Protein AF-A0A395D4W9-F1 (afdb_monomer_lite)

Sequence (239 aa):
MSGLALPPGGDPSNVSAEADSGIAFEFDYPLPHPDAANLIWYWPGVEMSAYRIRIDLARTRHVGDYYKLRLKFAGGPDDDLEALRTTFVIPKHFGRLENYPLQGSLGRVQTFDTISSVAVTGATHARLIVEIAKKYGFRPDGAVLDWGVGHGRVARFLREFGVTGRICGVDIDPTNIAWAREHLPKIDFVAGPLMPPLPYPDASFDLVFGISMMTHLARDVQDAWLGEIKRILTPGGIA

Secondary structure (DSSP, 8-state):
-EEE---GGG-GGGEEEEEPTT--EEEEEEE--TTHHHHSTTSTTGGG-EEEEEE-TTT----SSEEEEEEEETTS--SHHHHHHHEEEEES-GGGGSSS--HHHHTTTS--S-HHHHHHHHHHHHHHHHHHHHHTT--TTS-EEEET-TTTTTGGGGGGGT--S-EEEEES-HHHHHHHHHH-TTSEEEEPPSSSPPS--TT-EEEEE-SS-GGGS-HHHHHHHHHHHHHHEEEEEE-

Radius of gyration: 19.03 Å; chains: 1; bounding box: 50×35×46 Å

Structure (mmCIF, N/CA/C/O backbone):
data_AF-A0A395D4W9-F1
#
_entry.id   AF-A0A395D4W9-F1
#
loop_
_atom_site.group_PDB
_atom_site.id
_atom_site.type_symbol
_atom_site.label_atom_id
_atom_site.label_alt_id
_atom_site.label_comp_id
_atom_site.label_asym_id
_atom_site.label_entity_id
_atom_site.label_seq_id
_atom_site.pdbx_PDB_ins_code
_atom_site.Cartn_x
_atom_site.Cartn_y
_atom_site.Cartn_z
_atom_site.occupancy
_atom_site.B_iso_or_equiv
_atom_site.auth_seq_id
_atom_site.auth_comp_id
_atom_site.auth_asym_id
_atom_site.auth_atom_id
_atom_site.pdbx_PDB_model_num
ATOM 1 N N . MET A 1 1 ? 15.425 -3.203 -6.865 1.00 86.62 1 MET A N 1
ATOM 2 C CA . MET A 1 1 ? 14.092 -3.829 -7.022 1.00 86.62 1 MET A CA 1
ATOM 3 C C . MET A 1 1 ? 13.885 -4.216 -8.474 1.00 86.62 1 MET A C 1
ATOM 5 O O . MET A 1 1 ? 14.553 -3.654 -9.334 1.00 86.62 1 MET A O 1
ATOM 9 N N . SER A 1 2 ? 12.990 -5.154 -8.743 1.00 89.44 2 SER A N 1
ATOM 10 C CA . SER A 1 2 ? 12.629 -5.590 -10.094 1.00 89.44 2 SER A CA 1
ATOM 11 C C . SER A 1 2 ? 11.131 -5.858 -10.166 1.00 89.44 2 SER A C 1
ATOM 13 O O . SER A 1 2 ? 10.500 -6.053 -9.128 1.00 89.44 2 SER A O 1
ATOM 15 N N . GLY A 1 3 ? 10.580 -5.861 -11.372 1.00 90.25 3 GLY A N 1
ATOM 16 C CA . GLY A 1 3 ? 9.163 -6.104 -11.619 1.00 90.25 3 GLY A CA 1
ATOM 17 C C . GLY A 1 3 ? 8.847 -6.039 -13.107 1.00 90.25 3 GLY A C 1
ATOM 18 O O . GLY A 1 3 ? 9.763 -6.020 -13.931 1.00 90.25 3 GLY A O 1
ATOM 19 N N . LEU A 1 4 ? 7.557 -5.980 -13.429 1.00 92.56 4 LEU A N 1
ATOM 20 C CA . LEU A 1 4 ? 7.059 -5.738 -14.781 1.00 92.56 4 LEU A CA 1
ATOM 21 C C . LEU A 1 4 ? 6.546 -4.298 -14.893 1.00 92.56 4 LEU A C 1
ATOM 23 O O . LEU A 1 4 ? 5.846 -3.820 -14.000 1.00 92.56 4 LEU A O 1
ATOM 27 N N . ALA A 1 5 ? 6.880 -3.616 -15.984 1.00 93.81 5 ALA A N 1
ATOM 28 C CA . ALA A 1 5 ? 6.333 -2.318 -16.357 1.00 93.81 5 ALA A CA 1
ATOM 29 C C . ALA A 1 5 ? 5.603 -2.479 -17.693 1.00 93.81 5 ALA A C 1
ATOM 31 O O . ALA A 1 5 ? 6.211 -2.834 -18.695 1.00 93.81 5 ALA A O 1
ATOM 32 N N . LEU A 1 6 ? 4.291 -2.249 -17.688 1.00 92.06 6 LEU A N 1
ATOM 33 C CA . LEU A 1 6 ? 3.409 -2.501 -18.828 1.00 92.06 6 LEU A CA 1
ATOM 34 C C . LEU A 1 6 ? 2.979 -1.159 -19.444 1.00 92.06 6 LEU A C 1
ATOM 36 O O . LEU A 1 6 ? 1.991 -0.577 -18.991 1.00 92.06 6 LEU A O 1
ATOM 40 N N . PRO A 1 7 ? 3.728 -0.611 -20.420 1.00 89.31 7 PRO A N 1
ATOM 41 C CA . PRO A 1 7 ? 3.403 0.677 -21.023 1.00 89.31 7 PRO A CA 1
ATOM 42 C C . PRO A 1 7 ? 2.112 0.619 -21.842 1.00 89.31 7 PRO A C 1
ATOM 44 O O . PRO A 1 7 ? 1.850 -0.408 -22.476 1.00 89.31 7 PRO A O 1
ATOM 47 N N . PRO A 1 8 ? 1.328 1.715 -21.895 1.00 85.31 8 PRO A N 1
ATOM 48 C CA . PRO A 1 8 ? 0.179 1.826 -22.786 1.00 85.31 8 PRO A CA 1
ATOM 49 C C . PRO A 1 8 ? 0.542 1.419 -24.219 1.00 85.31 8 PRO A C 1
ATOM 51 O O . PRO A 1 8 ? 1.538 1.880 -24.774 1.00 85.31 8 PRO A O 1
ATOM 54 N N . GLY A 1 9 ? -0.248 0.516 -24.803 1.00 86.94 9 GLY A N 1
ATOM 55 C CA . GLY A 1 9 ? -0.008 -0.002 -26.154 1.00 86.94 9 GLY A CA 1
ATOM 56 C C . GLY A 1 9 ? 1.180 -0.964 -26.297 1.00 86.94 9 GLY A C 1
ATOM 57 O O . GLY A 1 9 ? 1.418 -1.441 -27.401 1.00 86.94 9 GLY A O 1
ATOM 58 N N . GLY A 1 10 ? 1.901 -1.277 -25.215 1.00 89.50 10 GLY A N 1
ATOM 59 C CA . GLY A 1 10 ? 3.005 -2.242 -25.219 1.00 89.50 10 GLY A CA 1
ATOM 60 C C . GLY A 1 10 ? 4.342 -1.710 -25.738 1.00 89.50 10 GLY A C 1
ATOM 61 O O . GLY A 1 10 ? 5.272 -2.491 -25.906 1.00 89.50 10 GLY A O 1
ATOM 62 N N . ASP A 1 11 ? 4.470 -0.403 -25.982 1.00 91.50 11 ASP A N 1
ATOM 63 C CA . ASP A 1 11 ? 5.719 0.193 -26.467 1.00 91.50 11 ASP A CA 1
ATOM 64 C C . ASP A 1 11 ? 6.698 0.472 -25.309 1.00 91.50 11 ASP A C 1
ATOM 66 O O . ASP A 1 11 ? 6.453 1.373 -24.497 1.00 91.50 11 ASP A O 1
ATOM 70 N N . PRO A 1 12 ? 7.827 -0.254 -25.210 1.00 89.50 12 PRO A N 1
ATOM 71 C CA . PRO A 1 12 ? 8.787 -0.059 -24.130 1.00 89.50 12 PRO A CA 1
ATOM 72 C C . PRO A 1 12 ? 9.469 1.317 -24.158 1.00 89.50 12 PRO A C 1
ATOM 74 O O . PRO A 1 12 ? 9.925 1.789 -23.121 1.00 89.50 12 PRO A O 1
ATOM 77 N N . SER A 1 13 ? 9.505 2.025 -25.286 1.00 90.56 13 SER A N 1
ATOM 78 C CA . SER A 1 13 ? 10.076 3.379 -25.307 1.00 90.56 13 SER A CA 1
ATOM 79 C C . SER A 1 13 ? 9.282 4.382 -24.455 1.00 90.56 13 SER A C 1
ATOM 81 O O . SER A 1 13 ? 9.810 5.424 -24.068 1.00 90.56 13 SER A O 1
ATOM 83 N N . ASN A 1 14 ? 8.046 4.032 -24.080 1.00 93.19 14 ASN A N 1
ATOM 84 C CA . ASN A 1 14 ? 7.173 4.860 -23.256 1.00 93.19 14 ASN A CA 1
ATOM 85 C C . ASN A 1 14 ? 7.410 4.718 -21.747 1.00 93.19 14 ASN A C 1
ATOM 87 O O . ASN A 1 14 ? 6.681 5.341 -20.977 1.00 93.19 14 ASN A O 1
ATOM 91 N N . VAL A 1 15 ? 8.388 3.929 -21.291 1.00 95.75 15 VAL A N 1
ATOM 92 C CA . VAL A 1 15 ? 8.690 3.794 -19.858 1.00 95.75 15 VAL A CA 1
ATOM 93 C C . VAL A 1 15 ? 9.952 4.563 -19.499 1.00 95.75 15 VAL A C 1
ATOM 95 O O . VAL A 1 15 ? 11.023 4.341 -20.058 1.00 95.75 15 VAL A O 1
ATOM 98 N N . SER A 1 16 ? 9.848 5.426 -18.496 1.00 95.69 16 SER A N 1
ATOM 99 C CA . SER A 1 16 ? 11.007 6.035 -17.840 1.00 95.69 16 SER A CA 1
ATOM 100 C C . SER A 1 16 ? 10.880 5.944 -16.322 1.00 95.69 16 SER A C 1
ATOM 102 O O . SER A 1 16 ? 9.836 5.555 -15.797 1.00 95.69 16 SER A O 1
ATOM 104 N N . ALA A 1 17 ? 11.957 6.263 -15.609 1.00 96.94 17 ALA A N 1
ATOM 105 C CA . ALA A 1 17 ? 11.989 6.253 -14.155 1.00 96.94 17 ALA A CA 1
ATOM 106 C C . ALA A 1 17 ? 12.579 7.562 -13.625 1.00 96.94 17 ALA A C 1
ATOM 108 O O . ALA A 1 17 ? 13.530 8.089 -14.202 1.00 96.94 17 ALA A O 1
ATOM 109 N N . GLU A 1 18 ? 12.050 8.057 -12.509 1.00 96.56 18 GLU A N 1
ATOM 110 C CA . GLU A 1 18 ? 12.557 9.250 -11.829 1.00 96.56 18 GLU A CA 1
ATOM 111 C C . GLU A 1 18 ? 12.758 9.040 -10.321 1.00 96.56 18 GLU A C 1
ATOM 113 O O . GLU A 1 18 ? 12.041 8.282 -9.664 1.00 96.56 18 GLU A O 1
ATOM 118 N N . ALA A 1 19 ? 13.822 9.688 -9.838 1.00 97.06 19 ALA A N 1
ATOM 119 C CA . ALA A 1 19 ? 14.321 9.829 -8.470 1.00 97.06 19 ALA A CA 1
ATOM 120 C C . ALA A 1 19 ? 13.705 10.974 -7.653 1.00 97.06 19 ALA A C 1
ATOM 122 O O . ALA A 1 19 ? 13.682 12.090 -8.169 1.00 97.06 19 ALA A O 1
ATOM 123 N N . ASP A 1 20 ? 13.426 10.802 -6.355 1.00 96.38 20 ASP A N 1
ATOM 124 C CA . ASP A 1 20 ? 13.547 11.947 -5.435 1.00 96.38 20 ASP A CA 1
ATOM 125 C C . ASP A 1 20 ? 14.979 12.529 -5.503 1.00 96.38 20 ASP A C 1
ATOM 127 O O . ASP A 1 20 ? 15.968 11.815 -5.714 1.00 96.38 20 ASP A O 1
ATOM 131 N N . SER A 1 21 ? 15.108 13.843 -5.287 1.00 96.50 21 SER A N 1
ATOM 132 C CA . SER A 1 21 ? 16.394 14.545 -5.392 1.00 96.50 21 SER A CA 1
ATOM 133 C C . SER A 1 21 ? 17.485 13.917 -4.513 1.00 96.50 21 SER A C 1
ATOM 135 O O . SER A 1 21 ? 17.263 13.546 -3.353 1.00 96.50 21 SER A O 1
ATOM 137 N N . GLY A 1 22 ? 18.687 13.806 -5.082 1.00 95.94 22 GLY A N 1
ATOM 138 C CA . GLY A 1 22 ? 19.862 13.237 -4.427 1.00 95.94 22 GLY A CA 1
ATOM 139 C C . GLY A 1 22 ? 19.922 11.707 -4.419 1.00 95.94 22 GLY A C 1
ATOM 140 O O . GLY A 1 22 ? 20.881 11.168 -3.867 1.00 95.94 22 GLY A O 1
ATOM 141 N N . ILE A 1 23 ? 18.952 10.996 -5.002 1.00 97.06 23 ILE A N 1
ATOM 142 C CA . ILE A 1 23 ? 19.020 9.539 -5.187 1.00 97.06 23 ILE A CA 1
ATOM 143 C C . ILE A 1 23 ? 19.807 9.232 -6.463 1.00 97.06 23 ILE A C 1
ATOM 145 O O . ILE A 1 23 ? 19.397 9.600 -7.561 1.00 97.06 23 ILE A O 1
ATOM 149 N N . ALA A 1 24 ? 20.935 8.538 -6.317 1.00 97.25 24 ALA A N 1
ATOM 150 C CA . ALA A 1 24 ? 21.689 8.013 -7.448 1.00 97.25 24 ALA A CA 1
ATOM 151 C C . ALA A 1 24 ? 21.173 6.606 -7.769 1.00 97.25 24 ALA A C 1
ATOM 153 O O . ALA A 1 24 ? 21.249 5.715 -6.920 1.00 97.25 24 ALA A O 1
ATOM 154 N N . PHE A 1 25 ? 20.640 6.400 -8.973 1.00 97.38 25 PHE A N 1
ATOM 155 C CA . PHE A 1 25 ? 20.085 5.112 -9.378 1.00 97.38 25 PHE A CA 1
ATOM 156 C C . PHE A 1 25 ? 20.359 4.788 -10.848 1.00 97.38 25 PHE A C 1
ATOM 158 O O . PHE A 1 25 ? 20.616 5.674 -11.660 1.00 97.38 25 PHE A O 1
ATOM 165 N N . GLU A 1 26 ? 20.283 3.500 -11.162 1.00 97.88 26 GLU A N 1
ATOM 166 C CA . GLU A 1 26 ? 20.285 2.945 -12.512 1.00 97.88 26 GLU A CA 1
ATOM 167 C C . GLU A 1 26 ? 18.924 2.296 -12.781 1.00 97.88 26 GLU A C 1
ATOM 169 O O . GLU A 1 26 ? 18.355 1.647 -11.892 1.00 97.88 26 GLU A O 1
ATOM 174 N N . PHE A 1 27 ? 18.418 2.466 -14.001 1.00 97.56 27 PHE A N 1
ATOM 175 C CA . PHE A 1 27 ? 17.174 1.873 -14.479 1.00 97.56 27 PHE A CA 1
ATOM 176 C C . PHE A 1 27 ? 17.453 1.066 -15.743 1.00 97.56 27 PHE A C 1
ATOM 178 O O . PHE A 1 27 ? 17.689 1.626 -16.810 1.00 97.56 27 PHE A O 1
ATOM 185 N N . ASP A 1 28 ? 17.437 -0.254 -15.595 1.00 97.62 28 ASP A N 1
ATOM 186 C CA . ASP A 1 28 ? 17.611 -1.199 -16.687 1.00 97.62 28 ASP A CA 1
ATOM 187 C C . ASP A 1 28 ? 16.214 -1.594 -17.205 1.00 97.62 28 ASP A C 1
ATOM 189 O O . ASP A 1 28 ? 15.482 -2.321 -16.522 1.00 97.62 28 ASP A O 1
ATOM 193 N N . TYR A 1 29 ? 15.832 -1.087 -18.380 1.00 96.88 29 TYR A N 1
ATOM 194 C CA . TYR A 1 29 ? 14.579 -1.397 -19.079 1.00 96.88 29 TYR A CA 1
ATOM 195 C C . TYR A 1 29 ? 14.715 -1.089 -20.587 1.00 96.88 29 TYR A C 1
ATOM 197 O O . TYR A 1 29 ? 15.344 -0.086 -20.930 1.00 96.88 29 TYR A O 1
ATOM 205 N N . PRO A 1 30 ? 14.117 -1.886 -21.491 1.00 96.44 30 PRO A N 1
ATOM 206 C CA . PRO A 1 30 ? 13.402 -3.131 -21.222 1.00 96.44 30 PRO A CA 1
ATOM 207 C C . PRO A 1 30 ? 14.344 -4.314 -20.970 1.00 96.44 30 PRO A C 1
ATOM 209 O O . PRO A 1 30 ? 15.405 -4.431 -21.582 1.00 96.44 30 PRO A O 1
ATOM 212 N N . LEU A 1 31 ? 13.934 -5.223 -20.088 1.00 96.75 31 LEU A N 1
ATOM 213 C CA . LEU A 1 31 ? 14.576 -6.517 -19.860 1.00 96.75 31 LEU A CA 1
ATOM 214 C C . LEU A 1 31 ? 13.614 -7.656 -20.227 1.00 96.75 31 LEU A C 1
ATOM 216 O O . LEU A 1 31 ? 12.396 -7.494 -20.100 1.00 96.75 31 LEU A O 1
ATOM 220 N N . PRO A 1 32 ? 14.140 -8.825 -20.633 1.00 95.38 32 PRO A N 1
ATOM 221 C CA . PRO A 1 32 ? 13.312 -9.995 -20.872 1.00 95.38 32 PRO A CA 1
ATOM 222 C C . PRO A 1 32 ? 12.743 -10.560 -19.563 1.00 95.38 32 PRO A C 1
ATOM 224 O O . PRO A 1 32 ? 13.436 -10.587 -18.541 1.00 95.38 32 PRO A O 1
ATOM 227 N N . HIS A 1 33 ? 11.514 -11.079 -19.603 1.00 92.44 33 HIS A N 1
ATOM 228 C CA . HIS A 1 33 ? 10.929 -11.862 -18.511 1.00 92.44 33 HIS A CA 1
ATOM 229 C C . HIS A 1 33 ? 10.440 -13.226 -19.024 1.00 92.44 33 HIS A C 1
ATOM 231 O O . HIS A 1 33 ? 9.521 -13.260 -19.844 1.00 92.44 33 HIS A O 1
ATOM 237 N N . PRO A 1 34 ? 10.994 -14.351 -18.531 1.00 86.38 34 PRO A N 1
ATOM 238 C CA . PRO A 1 34 ? 10.755 -15.674 -19.115 1.00 86.38 34 PRO A CA 1
ATOM 239 C C . PRO A 1 34 ? 9.278 -16.091 -19.085 1.00 86.38 34 PRO A C 1
ATOM 241 O O . PRO A 1 34 ? 8.802 -16.713 -20.028 1.00 86.38 34 PRO A O 1
ATOM 244 N N . ASP A 1 35 ? 8.541 -15.683 -18.048 1.00 88.75 35 ASP A N 1
ATOM 245 C CA . ASP A 1 35 ? 7.147 -16.099 -17.846 1.00 88.75 35 ASP A CA 1
ATOM 246 C C . ASP A 1 35 ? 6.109 -15.012 -18.147 1.00 88.75 35 ASP A C 1
ATOM 248 O O . ASP A 1 35 ? 4.912 -15.237 -17.968 1.00 88.75 35 ASP A O 1
ATOM 252 N N . ALA A 1 36 ? 6.518 -13.815 -18.586 1.00 88.69 36 ALA A N 1
ATOM 253 C CA . ALA A 1 36 ? 5.568 -12.704 -18.704 1.00 88.69 36 ALA A CA 1
ATOM 254 C C . ALA A 1 36 ? 4.496 -12.974 -19.769 1.00 88.69 36 ALA A C 1
ATOM 256 O O . ALA A 1 36 ? 3.319 -12.697 -19.540 1.00 88.69 36 ALA A O 1
ATOM 257 N N . ALA A 1 37 ? 4.883 -13.614 -20.875 1.00 89.50 37 ALA A N 1
ATOM 258 C CA . ALA A 1 37 ? 3.957 -14.042 -21.919 1.00 89.50 37 ALA A CA 1
ATOM 259 C C . ALA A 1 37 ? 2.972 -15.127 -21.449 1.00 89.50 37 ALA A C 1
ATOM 261 O O . ALA A 1 37 ? 1.886 -15.229 -22.005 1.00 89.50 37 ALA A O 1
ATOM 262 N N . ASN A 1 38 ? 3.299 -15.902 -20.409 1.00 91.12 38 ASN A N 1
ATOM 263 C CA . ASN A 1 38 ? 2.379 -16.890 -19.834 1.00 91.12 38 ASN A CA 1
ATOM 264 C C . ASN A 1 38 ? 1.372 -16.235 -18.877 1.00 91.12 38 ASN A C 1
ATOM 266 O O . ASN A 1 38 ? 0.215 -16.642 -18.810 1.00 91.12 38 ASN A O 1
ATOM 270 N N . LEU A 1 39 ? 1.813 -15.214 -18.137 1.00 87.12 39 LEU A N 1
ATOM 271 C CA . LEU A 1 39 ? 1.004 -14.527 -17.129 1.00 87.12 39 LEU A CA 1
ATOM 272 C C . LEU A 1 39 ? 0.061 -13.483 -17.741 1.00 87.12 39 LEU A C 1
ATOM 274 O O . LEU A 1 39 ? -1.069 -13.326 -17.284 1.00 87.12 39 LEU A O 1
ATOM 278 N N . ILE A 1 40 ? 0.525 -12.760 -18.763 1.00 90.44 40 ILE A N 1
ATOM 279 C CA . ILE A 1 40 ? -0.168 -11.604 -19.348 1.00 90.44 40 ILE A CA 1
ATOM 280 C C . ILE A 1 40 ? -0.121 -11.696 -20.881 1.00 90.44 40 ILE A C 1
ATOM 282 O O . ILE A 1 40 ? 0.248 -10.754 -21.577 1.00 90.44 40 ILE A O 1
ATOM 286 N N . TRP A 1 41 ? -0.505 -12.861 -21.409 1.00 91.56 41 TRP A N 1
ATOM 287 C CA . TRP A 1 41 ? -0.436 -13.226 -22.834 1.00 91.56 41 TRP A CA 1
ATOM 288 C C . TRP A 1 41 ? -1.126 -12.243 -23.793 1.00 91.56 41 TRP A C 1
ATOM 290 O O . TRP A 1 41 ? -0.817 -12.215 -24.980 1.00 91.56 41 TRP A O 1
ATOM 300 N N . TYR A 1 42 ? -2.079 -11.454 -23.297 1.00 92.31 42 TYR A N 1
ATOM 301 C CA . TYR A 1 42 ? -2.857 -10.501 -24.087 1.00 92.31 42 TYR A CA 1
ATOM 302 C C . TYR A 1 42 ? -2.196 -9.118 -24.212 1.00 92.31 42 TYR A C 1
ATOM 304 O O . TYR A 1 42 ? -2.717 -8.268 -24.935 1.00 92.31 42 TYR A O 1
ATOM 312 N N . TRP A 1 43 ? -1.091 -8.857 -23.504 1.00 93.44 43 TRP A N 1
ATOM 313 C CA . TRP A 1 43 ? -0.416 -7.559 -23.534 1.00 93.44 43 TRP A CA 1
ATOM 314 C C . TRP A 1 43 ? 0.696 -7.533 -24.598 1.00 93.44 43 TRP A C 1
ATOM 316 O O . TRP A 1 43 ? 1.595 -8.373 -24.548 1.00 93.44 43 TRP A O 1
ATOM 326 N N . PRO A 1 44 ? 0.690 -6.587 -25.557 1.00 93.06 44 PRO A N 1
ATOM 327 C CA . PRO A 1 44 ? 1.729 -6.517 -26.586 1.00 93.06 44 PRO A CA 1
ATOM 328 C C . PRO A 1 44 ? 3.126 -6.261 -25.998 1.00 93.06 44 PRO A C 1
ATOM 330 O O . PRO A 1 44 ? 3.277 -5.431 -25.103 1.00 93.06 44 PRO A O 1
ATOM 333 N N . GLY A 1 45 ? 4.147 -6.960 -26.507 1.00 90.44 45 GLY A N 1
ATOM 334 C CA . GLY A 1 45 ? 5.552 -6.765 -26.114 1.00 90.44 45 GLY A CA 1
ATOM 335 C C . GLY A 1 45 ? 5.887 -7.177 -24.675 1.00 90.44 45 GLY A C 1
ATOM 336 O O . GLY A 1 45 ? 6.936 -6.797 -24.149 1.00 90.44 45 GLY A O 1
ATOM 337 N N . VAL A 1 46 ? 5.003 -7.929 -24.010 1.00 93.44 46 VAL A N 1
ATOM 338 C CA . VAL A 1 46 ? 5.128 -8.291 -22.589 1.00 93.44 46 VAL A CA 1
ATOM 339 C C . VAL A 1 46 ? 6.403 -9.087 -22.281 1.00 93.44 46 VAL A C 1
ATOM 341 O O . VAL A 1 46 ? 6.939 -8.997 -21.178 1.00 93.44 46 VAL A O 1
ATOM 344 N N . GLU A 1 47 ? 6.949 -9.820 -23.247 1.00 93.12 47 GLU A N 1
ATOM 345 C CA . GLU A 1 47 ? 8.214 -10.541 -23.119 1.00 93.12 47 GLU A CA 1
ATOM 346 C C . GLU A 1 47 ? 9.400 -9.620 -22.795 1.00 93.12 47 GLU A C 1
ATOM 348 O O . GLU A 1 47 ? 10.333 -10.064 -22.130 1.00 93.12 47 GLU A O 1
ATOM 353 N N . MET A 1 48 ? 9.330 -8.339 -23.182 1.00 94.19 48 MET A N 1
ATOM 354 C CA . MET A 1 48 ? 10.332 -7.294 -22.938 1.00 94.19 48 MET A CA 1
ATOM 355 C C . MET A 1 48 ? 9.801 -6.211 -21.984 1.00 94.19 48 MET A C 1
ATOM 357 O O . MET A 1 48 ? 10.014 -5.019 -22.192 1.00 94.19 48 MET A O 1
ATOM 361 N N . SER A 1 49 ? 9.086 -6.616 -20.933 1.00 94.69 49 SER A N 1
ATOM 362 C CA . SER A 1 49 ? 8.476 -5.692 -19.963 1.00 94.69 49 SER A CA 1
ATOM 363 C C . SER A 1 49 ? 9.099 -5.739 -18.564 1.00 94.69 49 SER A C 1
ATOM 365 O O . SER A 1 49 ? 8.650 -5.023 -17.666 1.00 94.69 49 SER A O 1
ATOM 367 N N . ALA A 1 50 ? 10.138 -6.548 -18.334 1.00 95.31 50 ALA A N 1
ATOM 368 C CA . ALA A 1 50 ? 10.815 -6.537 -17.042 1.00 95.31 50 ALA A CA 1
ATOM 369 C C . ALA A 1 50 ? 11.696 -5.300 -16.881 1.00 95.31 50 ALA A C 1
ATOM 371 O O . ALA A 1 50 ? 12.315 -4.820 -17.828 1.00 95.31 50 ALA A O 1
ATOM 372 N N . TYR A 1 51 ? 11.808 -4.828 -15.643 1.00 95.81 51 TYR A N 1
ATOM 373 C CA . TYR A 1 51 ? 12.763 -3.797 -15.263 1.00 95.81 51 TYR A CA 1
ATOM 374 C C . TYR A 1 51 ? 13.604 -4.213 -14.062 1.00 95.81 51 TYR A C 1
ATOM 376 O O . TYR A 1 51 ? 13.204 -5.034 -13.226 1.00 95.81 51 TYR A O 1
ATOM 384 N N . ARG A 1 52 ? 14.758 -3.559 -13.923 1.00 95.25 52 ARG A N 1
ATOM 385 C CA . ARG A 1 52 ? 15.564 -3.574 -12.703 1.00 95.25 52 ARG A CA 1
ATOM 386 C C . ARG A 1 52 ? 15.981 -2.154 -12.340 1.00 95.25 52 ARG A C 1
ATOM 388 O O . ARG A 1 52 ? 16.537 -1.434 -13.155 1.00 95.25 52 ARG A O 1
ATOM 395 N N . ILE A 1 53 ? 15.739 -1.772 -11.089 1.00 94.88 53 ILE A N 1
ATOM 396 C CA . ILE A 1 53 ? 16.238 -0.524 -10.503 1.00 94.88 53 ILE A CA 1
ATOM 397 C C . ILE A 1 53 ? 17.277 -0.849 -9.435 1.00 94.88 53 ILE A C 1
ATOM 399 O O . ILE A 1 53 ? 17.010 -1.639 -8.516 1.00 94.88 53 ILE A O 1
ATOM 403 N N . ARG A 1 54 ? 18.441 -0.203 -9.527 1.00 94.69 54 ARG A N 1
ATOM 404 C CA . ARG A 1 54 ? 19.540 -0.296 -8.557 1.00 94.69 54 ARG A CA 1
ATOM 405 C C . ARG A 1 54 ? 19.826 1.090 -7.991 1.00 94.69 54 ARG A C 1
ATOM 407 O O . ARG A 1 54 ? 20.012 2.026 -8.753 1.00 94.69 54 ARG A O 1
ATOM 414 N N . ILE A 1 55 ? 19.844 1.222 -6.666 1.00 93.81 55 ILE A N 1
ATOM 415 C CA . ILE A 1 55 ? 20.220 2.470 -5.989 1.00 93.81 55 ILE A CA 1
ATOM 416 C C . ILE A 1 55 ? 21.677 2.348 -5.558 1.00 93.81 55 ILE A C 1
ATOM 418 O O . ILE A 1 55 ? 22.030 1.414 -4.836 1.00 93.81 55 ILE A O 1
ATOM 422 N N . ASP A 1 56 ? 22.505 3.305 -5.965 1.00 95.19 56 ASP A N 1
ATOM 423 C CA . ASP A 1 56 ? 23.877 3.424 -5.489 1.00 95.19 56 ASP A CA 1
ATOM 424 C C . ASP A 1 56 ? 23.875 4.169 -4.149 1.00 95.19 56 ASP A C 1
ATOM 426 O O . ASP A 1 56 ? 23.759 5.398 -4.082 1.00 95.19 56 ASP A O 1
ATOM 430 N N . LEU A 1 57 ? 23.983 3.408 -3.059 1.00 92.81 57 LEU A N 1
ATOM 431 C CA . LEU A 1 57 ? 23.971 3.954 -1.702 1.00 92.81 57 LEU A CA 1
ATOM 432 C C . LEU A 1 57 ? 25.188 4.847 -1.414 1.00 92.81 57 LEU A C 1
ATOM 434 O O . LEU A 1 57 ? 25.069 5.788 -0.634 1.00 92.81 57 LEU A O 1
ATOM 438 N N . ALA A 1 58 ? 26.336 4.599 -2.053 1.00 95.25 58 ALA A N 1
ATOM 439 C CA . ALA A 1 58 ? 27.559 5.370 -1.837 1.00 95.25 58 ALA A CA 1
ATOM 440 C C . ALA A 1 58 ? 27.504 6.742 -2.526 1.00 95.25 58 ALA A C 1
ATOM 442 O O . ALA A 1 58 ? 28.057 7.723 -2.017 1.00 95.25 58 ALA A O 1
ATOM 443 N N . ARG A 1 59 ? 26.817 6.839 -3.669 1.00 96.75 59 ARG A N 1
ATOM 444 C CA . ARG A 1 59 ? 26.612 8.097 -4.412 1.00 96.75 59 ARG A CA 1
ATOM 445 C C . ARG A 1 59 ? 25.357 8.855 -3.992 1.00 96.75 59 ARG A C 1
ATOM 447 O O . ARG A 1 59 ? 25.282 10.062 -4.208 1.00 96.75 59 ARG A O 1
ATOM 454 N N . THR A 1 60 ? 24.397 8.183 -3.368 1.00 96.19 60 THR A N 1
ATOM 455 C CA . THR A 1 60 ? 23.159 8.809 -2.902 1.00 96.19 60 THR A CA 1
ATOM 456 C C . THR A 1 60 ? 23.423 9.805 -1.763 1.00 96.19 60 THR A C 1
ATOM 458 O O . THR A 1 60 ? 24.199 9.551 -0.843 1.00 96.19 60 THR A O 1
ATOM 461 N N . ARG A 1 61 ? 22.786 10.978 -1.840 1.00 96.12 61 ARG A N 1
ATOM 462 C CA . ARG A 1 61 ? 22.836 12.081 -0.857 1.00 96.12 61 ARG A CA 1
ATOM 463 C C . ARG A 1 61 ? 21.448 12.494 -0.353 1.00 96.12 61 ARG A C 1
ATOM 465 O O . ARG A 1 61 ? 21.321 13.477 0.366 1.00 96.12 61 ARG A O 1
ATOM 472 N N . HIS A 1 62 ? 20.410 11.756 -0.740 1.00 94.88 62 HIS A N 1
ATOM 473 C CA . HIS A 1 62 ? 19.026 12.006 -0.345 1.00 94.88 62 HIS A CA 1
ATOM 47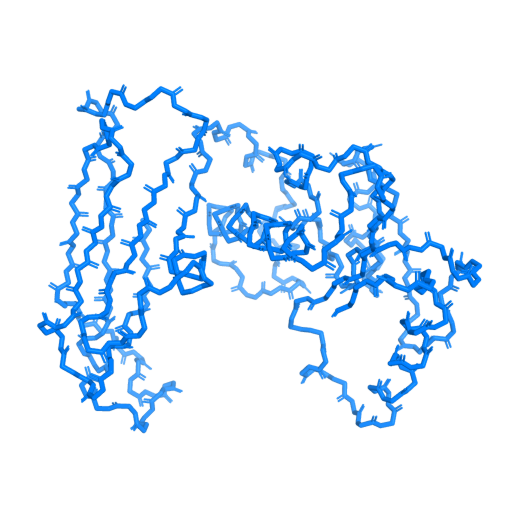4 C C . HIS A 1 62 ? 18.852 12.031 1.183 1.00 94.88 62 HIS A C 1
ATOM 476 O O . HIS A 1 62 ? 19.358 11.138 1.864 1.00 94.88 62 HIS A O 1
ATOM 482 N N . VAL A 1 63 ? 18.083 12.990 1.713 1.00 87.75 63 VAL A N 1
ATOM 483 C CA . VAL A 1 63 ? 17.963 13.259 3.165 1.00 87.75 63 VAL A CA 1
ATOM 484 C C . VAL A 1 63 ? 16.691 12.664 3.813 1.00 87.75 63 VAL A C 1
ATOM 486 O O . VAL A 1 63 ? 16.635 12.572 5.029 1.00 87.75 63 VAL A O 1
ATOM 489 N N . GLY A 1 64 ? 15.705 12.160 3.059 1.00 89.44 64 GLY A N 1
ATOM 490 C CA . GLY A 1 64 ? 14.477 11.561 3.628 1.00 89.44 64 GLY A CA 1
ATOM 491 C C . GLY A 1 64 ? 14.616 10.100 4.081 1.00 89.44 64 GLY A C 1
ATOM 492 O O . GLY A 1 64 ? 15.568 9.431 3.701 1.00 89.44 64 GLY A O 1
ATOM 493 N N . ASP A 1 65 ? 13.660 9.567 4.845 1.00 89.94 65 ASP A N 1
ATOM 494 C CA . ASP A 1 65 ? 13.711 8.193 5.399 1.00 89.94 65 ASP A CA 1
ATOM 495 C C . ASP A 1 65 ? 13.470 7.072 4.371 1.00 89.94 65 ASP A C 1
ATOM 497 O O . ASP A 1 65 ? 13.739 5.892 4.624 1.00 89.94 65 ASP A O 1
ATOM 501 N N . TYR A 1 66 ? 12.981 7.444 3.188 1.00 93.62 66 TYR A N 1
ATOM 502 C CA . TYR A 1 66 ? 12.636 6.532 2.107 1.00 93.62 66 TYR A CA 1
ATOM 503 C C . TYR A 1 66 ? 13.320 6.954 0.816 1.00 93.62 66 TYR A C 1
ATOM 505 O O . TYR A 1 66 ? 13.381 8.139 0.503 1.00 93.62 66 TYR A O 1
ATOM 513 N N . TYR A 1 67 ? 13.761 5.985 0.021 1.00 94.94 67 TYR A N 1
ATOM 514 C CA . TYR A 1 67 ? 14.033 6.231 -1.388 1.00 94.94 67 TYR A CA 1
ATOM 515 C C . TYR A 1 67 ? 12.723 6.146 -2.158 1.00 94.94 67 TYR A C 1
ATOM 517 O O . TYR A 1 67 ? 12.099 5.081 -2.181 1.00 94.94 67 TYR A O 1
ATOM 525 N N . LYS A 1 68 ? 12.299 7.255 -2.765 1.00 95.81 68 LYS A N 1
ATOM 526 C CA . LYS A 1 68 ? 11.121 7.277 -3.631 1.00 95.81 68 LYS A CA 1
ATOM 527 C C . LYS A 1 68 ? 11.555 7.225 -5.083 1.00 95.81 68 LYS A C 1
ATOM 529 O O . LYS A 1 68 ? 12.431 7.986 -5.486 1.00 95.81 68 LYS A O 1
ATOM 534 N N . LEU A 1 69 ? 10.959 6.302 -5.824 1.00 96.31 69 LEU A N 1
ATOM 535 C CA . LEU A 1 69 ? 11.210 6.063 -7.240 1.00 96.31 69 LEU A CA 1
ATOM 536 C C . LEU A 1 69 ? 9.875 5.956 -7.947 1.00 96.31 69 LEU A C 1
ATOM 538 O O . LEU A 1 69 ? 9.023 5.186 -7.508 1.00 96.31 69 LEU A O 1
ATOM 542 N N . ARG A 1 70 ? 9.707 6.675 -9.047 1.00 95.69 70 ARG A N 1
ATOM 543 C CA . ARG A 1 70 ? 8.480 6.649 -9.834 1.00 95.69 70 ARG A CA 1
ATOM 544 C C . ARG A 1 70 ? 8.753 6.108 -11.225 1.00 95.69 70 ARG A C 1
ATOM 546 O O . ARG A 1 70 ? 9.726 6.510 -11.852 1.00 95.69 70 ARG A O 1
ATOM 553 N N . LEU A 1 71 ? 7.888 5.219 -11.705 1.00 95.75 71 LEU A N 1
ATOM 554 C CA . LEU A 1 71 ? 7.831 4.869 -13.123 1.00 95.75 71 LEU A CA 1
ATOM 555 C C . LEU A 1 71 ? 6.869 5.816 -13.839 1.00 95.75 71 LEU A C 1
ATOM 557 O O . LEU A 1 71 ? 5.765 6.059 -13.362 1.00 95.75 71 LEU A O 1
ATOM 561 N N . LYS A 1 72 ? 7.274 6.339 -14.991 1.00 95.44 72 LYS A N 1
ATOM 562 C CA . LYS A 1 72 ? 6.435 7.173 -15.849 1.00 95.44 72 LYS A CA 1
ATOM 563 C C . LYS A 1 72 ? 6.102 6.426 -17.126 1.00 95.44 72 LYS A C 1
ATOM 565 O O . LYS A 1 72 ? 6.979 5.803 -17.722 1.00 95.44 72 LYS A O 1
ATOM 570 N N . PHE A 1 73 ? 4.848 6.548 -17.546 1.00 94.12 73 PHE A N 1
ATOM 571 C CA . PHE A 1 73 ? 4.319 5.939 -18.758 1.00 94.12 73 PHE A CA 1
ATOM 572 C C . PHE A 1 73 ? 3.878 7.041 -19.724 1.00 94.12 73 PHE A C 1
ATOM 574 O O . PHE A 1 73 ? 2.851 7.685 -19.512 1.00 94.12 73 PHE A O 1
ATOM 581 N N . ALA A 1 74 ? 4.664 7.291 -20.770 1.00 92.12 74 ALA A N 1
ATOM 582 C CA . ALA A 1 74 ? 4.311 8.264 -21.798 1.00 92.12 74 ALA A CA 1
ATOM 583 C C . ALA A 1 74 ? 3.000 7.861 -22.496 1.00 92.12 74 ALA A C 1
ATOM 585 O O . ALA A 1 74 ? 2.731 6.680 -22.715 1.00 92.12 74 ALA A O 1
ATOM 586 N N . GLY A 1 75 ? 2.158 8.852 -22.800 1.00 85.19 75 GLY A N 1
ATOM 587 C CA . GLY A 1 75 ? 0.818 8.628 -23.356 1.00 85.19 75 GLY A CA 1
ATOM 588 C C . GLY A 1 75 ? -0.222 8.110 -22.350 1.00 85.19 75 GLY A C 1
ATOM 589 O O . GLY A 1 75 ? -1.380 7.945 -22.726 1.00 85.19 75 GLY A O 1
ATOM 590 N N . GLY A 1 76 ? 0.162 7.868 -21.091 1.00 83.00 76 GLY A N 1
ATOM 591 C CA . GLY A 1 76 ? -0.751 7.584 -19.984 1.00 83.00 76 GLY A CA 1
ATOM 592 C C . GLY A 1 76 ? -1.139 8.836 -19.184 1.00 83.00 76 GLY A C 1
ATOM 593 O O . GLY A 1 76 ? -0.667 9.937 -19.480 1.00 83.00 76 GLY A O 1
ATOM 594 N N . PRO A 1 77 ? -1.995 8.686 -18.156 1.00 86.50 77 PRO A N 1
ATOM 595 C CA . PRO A 1 77 ? -2.265 9.750 -17.191 1.00 86.50 77 PRO A CA 1
ATOM 596 C C . PRO A 1 77 ? -0.974 10.204 -16.481 1.00 86.50 77 PRO A C 1
ATOM 598 O O . PRO A 1 77 ? -0.054 9.415 -16.288 1.00 86.50 77 PRO A O 1
ATOM 601 N N . ASP A 1 78 ? -0.903 11.469 -16.067 1.00 87.56 78 ASP A N 1
ATOM 602 C CA . ASP A 1 78 ? 0.187 11.997 -15.218 1.00 87.56 78 ASP A CA 1
ATOM 603 C C . ASP A 1 78 ? -0.390 12.854 -14.074 1.00 87.56 78 ASP A C 1
ATOM 605 O O . ASP A 1 78 ? 0.160 13.886 -13.702 1.00 87.56 78 ASP A O 1
ATOM 609 N N . ASP A 1 79 ? -1.555 12.452 -13.555 1.00 92.12 79 ASP A N 1
ATOM 610 C CA . ASP A 1 79 ? -2.203 13.101 -12.413 1.00 92.12 79 ASP A CA 1
ATOM 611 C C . ASP A 1 79 ? -1.675 12.584 -11.062 1.00 92.12 79 ASP A C 1
ATOM 613 O O . ASP A 1 79 ? -0.891 11.634 -10.988 1.00 92.12 79 ASP A O 1
ATOM 617 N N . ASP A 1 80 ? -2.125 13.207 -9.969 1.00 91.12 80 ASP A N 1
ATOM 618 C CA . ASP A 1 80 ? -1.693 12.857 -8.612 1.00 91.12 80 ASP A CA 1
ATOM 619 C C . ASP A 1 80 ? -1.953 11.387 -8.252 1.00 91.12 80 ASP A C 1
ATOM 621 O O . ASP A 1 80 ? -1.150 10.776 -7.550 1.00 91.12 80 ASP A O 1
ATOM 625 N N . LEU A 1 81 ? -3.072 10.801 -8.695 1.00 90.56 81 LEU A N 1
ATOM 626 C CA . LEU A 1 81 ? -3.403 9.412 -8.362 1.00 90.56 81 LEU A CA 1
ATOM 627 C C . LEU A 1 81 ? -2.483 8.454 -9.109 1.00 90.56 81 LEU A C 1
ATOM 629 O O . LEU A 1 81 ? -1.978 7.497 -8.517 1.00 90.56 81 LEU A O 1
ATOM 633 N N . GLU A 1 82 ? -2.210 8.742 -10.378 1.00 91.81 82 GLU A N 1
ATOM 634 C CA . GLU A 1 82 ? -1.253 7.971 -11.159 1.00 91.81 82 GLU A CA 1
ATOM 635 C C . GLU A 1 82 ? 0.165 8.117 -10.603 1.00 91.81 82 GLU A C 1
ATOM 637 O O . GLU A 1 82 ? 0.902 7.130 -10.502 1.00 91.81 82 GLU A O 1
ATOM 642 N N . ALA A 1 83 ? 0.541 9.314 -10.148 1.00 93.25 83 ALA A N 1
ATOM 643 C CA . ALA A 1 83 ? 1.806 9.538 -9.462 1.00 93.25 83 ALA A CA 1
ATOM 644 C C . ALA A 1 83 ? 1.916 8.720 -8.174 1.00 93.25 83 ALA A C 1
ATOM 646 O O . ALA A 1 83 ? 2.942 8.079 -7.930 1.00 93.25 83 ALA A O 1
ATOM 647 N N . LEU A 1 84 ? 0.853 8.667 -7.368 1.00 93.06 84 LEU A N 1
ATOM 648 C CA . LEU A 1 84 ? 0.817 7.827 -6.176 1.00 93.06 84 LEU A CA 1
ATOM 649 C C . LEU A 1 84 ? 0.954 6.341 -6.533 1.00 93.06 84 LEU A C 1
ATOM 651 O O . LEU A 1 84 ? 1.768 5.664 -5.900 1.00 93.06 84 LEU A O 1
ATOM 655 N N . ARG A 1 85 ? 0.209 5.859 -7.539 1.00 92.06 85 ARG A N 1
ATOM 656 C CA . ARG A 1 85 ? 0.177 4.453 -7.985 1.00 92.06 85 ARG A CA 1
ATOM 657 C C . ARG A 1 85 ? 1.529 3.967 -8.499 1.00 92.06 85 ARG A C 1
ATOM 659 O O . ARG A 1 85 ? 1.915 2.831 -8.240 1.00 92.06 85 ARG A O 1
ATOM 666 N N . THR A 1 86 ? 2.239 4.821 -9.226 1.00 94.12 86 THR A N 1
ATOM 667 C CA . THR A 1 86 ? 3.493 4.477 -9.916 1.00 94.12 86 THR A CA 1
ATOM 668 C C . THR A 1 86 ? 4.754 4.792 -9.114 1.00 94.12 86 THR A C 1
ATOM 670 O O . THR A 1 86 ? 5.862 4.516 -9.578 1.00 94.12 86 THR A O 1
ATOM 673 N N . THR A 1 87 ? 4.604 5.342 -7.904 1.00 95.75 87 THR A N 1
ATOM 674 C CA . THR A 1 87 ? 5.719 5.652 -7.002 1.00 95.75 87 THR A CA 1
ATOM 675 C C . THR A 1 87 ? 5.917 4.556 -5.959 1.00 95.75 87 THR A C 1
ATOM 677 O O . THR A 1 87 ? 5.068 4.315 -5.098 1.00 95.75 87 THR A O 1
ATOM 680 N N . PHE A 1 88 ? 7.097 3.954 -5.960 1.00 94.44 88 PHE A N 1
ATOM 681 C CA . PHE A 1 88 ? 7.569 3.032 -4.936 1.00 94.44 88 PHE A CA 1
ATOM 682 C C . PHE A 1 88 ? 8.280 3.794 -3.827 1.00 94.44 88 PHE A C 1
ATOM 684 O O . PHE A 1 88 ? 8.993 4.762 -4.093 1.00 94.44 88 PHE A O 1
ATOM 691 N N . VAL A 1 89 ? 8.138 3.327 -2.588 1.00 94.25 89 VAL A N 1
ATOM 692 C CA . VAL A 1 89 ? 8.951 3.810 -1.467 1.00 94.25 89 VAL A CA 1
ATOM 693 C C . VAL A 1 89 ? 9.715 2.666 -0.828 1.00 94.25 89 VAL A C 1
ATOM 695 O O . VAL A 1 89 ? 9.157 1.638 -0.448 1.00 94.25 89 VAL A O 1
ATOM 698 N N . ILE A 1 90 ? 11.024 2.856 -0.728 1.00 92.12 90 ILE A N 1
ATOM 699 C CA . ILE A 1 90 ? 11.965 1.861 -0.225 1.00 92.12 90 ILE A CA 1
ATOM 700 C C . ILE A 1 90 ? 12.508 2.381 1.108 1.00 92.12 90 ILE A C 1
ATOM 702 O O . ILE A 1 90 ? 13.186 3.412 1.112 1.00 92.12 90 ILE A O 1
ATOM 706 N N . PRO A 1 91 ? 12.220 1.715 2.241 1.00 89.44 91 PRO A N 1
ATOM 707 C CA . PRO A 1 91 ? 12.748 2.125 3.539 1.00 89.44 91 PRO A CA 1
ATOM 708 C C . PRO A 1 91 ? 14.281 2.096 3.551 1.00 89.44 91 PRO A C 1
ATOM 710 O O . PRO A 1 91 ? 14.878 1.107 3.126 1.00 89.44 91 PRO A O 1
ATOM 713 N N . LYS A 1 92 ? 14.927 3.141 4.082 1.00 86.69 92 LYS A N 1
ATOM 714 C CA . LYS A 1 92 ? 16.392 3.160 4.265 1.00 86.69 92 LYS A CA 1
ATOM 715 C C . LYS A 1 92 ? 16.871 2.270 5.408 1.00 86.69 92 LYS A C 1
ATOM 717 O O . LYS A 1 92 ? 17.962 1.708 5.359 1.00 86.69 92 LYS A O 1
ATOM 722 N N . HIS A 1 93 ? 16.065 2.168 6.461 1.00 77.19 93 HIS A N 1
ATOM 723 C CA . HIS A 1 93 ? 16.429 1.456 7.680 1.00 77.19 93 HIS A CA 1
ATOM 724 C C . HIS A 1 93 ? 16.034 -0.016 7.589 1.00 77.19 93 HIS A C 1
ATOM 726 O O . HIS A 1 93 ? 14.951 -0.422 8.014 1.00 77.19 93 HIS A O 1
ATOM 732 N N . PHE A 1 94 ? 16.948 -0.826 7.055 1.00 66.06 94 PHE A N 1
ATOM 733 C CA . PHE A 1 94 ? 16.746 -2.263 6.885 1.00 66.06 94 PHE A CA 1
ATOM 734 C C . PHE A 1 94 ? 16.665 -3.059 8.195 1.00 66.06 94 PHE A C 1
ATOM 736 O O . PHE A 1 94 ? 16.144 -4.164 8.162 1.00 66.06 94 PHE A O 1
ATOM 743 N N . GLY A 1 95 ? 17.046 -2.503 9.352 1.00 60.53 95 GLY A N 1
ATOM 744 C CA . GLY A 1 95 ? 16.789 -3.141 10.658 1.00 60.53 95 GLY A CA 1
ATOM 745 C C . GLY A 1 95 ? 15.296 -3.407 10.920 1.00 60.53 95 GLY A C 1
ATOM 746 O O . GLY A 1 95 ? 14.928 -4.287 11.684 1.00 60.53 95 GLY A O 1
ATOM 747 N N . ARG A 1 96 ? 14.395 -2.719 10.205 1.00 61.56 96 ARG A N 1
ATOM 748 C CA . ARG A 1 96 ? 12.949 -3.004 10.224 1.00 61.56 96 ARG A CA 1
ATOM 749 C C . ARG A 1 96 ? 12.566 -4.280 9.463 1.00 61.56 96 ARG A C 1
ATOM 751 O O . ARG A 1 96 ? 11.456 -4.777 9.642 1.00 61.56 96 ARG A O 1
ATOM 758 N N . LEU A 1 97 ? 13.457 -4.797 8.611 1.00 63.28 97 LEU A N 1
ATOM 759 C CA . LEU A 1 97 ? 13.312 -6.096 7.949 1.00 63.28 97 LEU A CA 1
ATOM 760 C C . LEU A 1 97 ? 13.575 -7.262 8.906 1.00 63.28 97 LEU A C 1
ATOM 762 O O . LEU A 1 97 ? 13.121 -8.367 8.642 1.00 63.28 97 LEU A O 1
ATOM 766 N N . GLU A 1 98 ? 14.273 -7.033 10.017 1.00 63.44 98 GLU A N 1
ATOM 767 C CA . GLU A 1 98 ? 14.566 -8.091 10.992 1.00 63.44 98 GLU A CA 1
ATOM 768 C C . GLU A 1 98 ? 13.298 -8.546 11.723 1.00 63.44 98 GLU A C 1
ATOM 770 O O . GLU A 1 98 ? 13.194 -9.696 12.136 1.00 63.44 98 GLU A O 1
ATOM 775 N N . ASN A 1 99 ? 12.292 -7.669 11.816 1.00 77.81 99 ASN A N 1
ATOM 776 C CA . ASN A 1 99 ? 11.031 -7.950 12.491 1.00 77.81 99 ASN A CA 1
ATOM 777 C C . ASN A 1 99 ? 9.941 -8.436 11.519 1.00 77.81 99 ASN A C 1
ATOM 779 O O . ASN A 1 99 ? 8.860 -7.850 11.421 1.00 77.81 99 ASN A O 1
ATOM 783 N N . TYR A 1 100 ? 10.234 -9.475 10.743 1.00 83.75 100 TYR A N 1
ATOM 784 C CA . TYR A 1 100 ? 9.259 -10.216 9.938 1.00 83.75 100 TYR A CA 1
ATOM 785 C C . TYR A 1 100 ? 9.312 -11.693 10.319 1.00 83.75 100 TYR A C 1
ATOM 787 O O . TYR A 1 100 ? 10.371 -12.174 10.727 1.00 83.75 100 TYR A O 1
ATOM 795 N N . PRO A 1 101 ? 8.202 -12.436 10.189 1.00 78.69 101 PRO A N 1
ATOM 796 C CA . PRO A 1 101 ? 8.249 -13.855 10.480 1.00 78.69 101 PRO A CA 1
ATOM 797 C C . PRO A 1 101 ? 9.164 -14.559 9.461 1.00 78.69 101 PRO A C 1
ATOM 799 O O . PRO A 1 101 ? 9.287 -14.124 8.314 1.00 78.69 101 PRO A O 1
ATOM 802 N N . LEU A 1 102 ? 9.837 -15.634 9.885 1.00 72.56 102 LEU A N 1
ATOM 803 C CA . LEU A 1 102 ? 10.782 -16.379 9.041 1.00 72.56 102 LEU A CA 1
ATOM 804 C C . LEU A 1 102 ? 10.102 -16.950 7.779 1.00 72.56 102 LEU A C 1
ATOM 806 O O . LEU A 1 102 ? 8.882 -17.113 7.731 1.00 72.56 102 LEU A O 1
ATOM 810 N N . GLN A 1 103 ? 10.916 -17.286 6.769 1.00 60.91 103 GLN A N 1
ATOM 811 C CA . GLN A 1 103 ? 10.532 -17.578 5.373 1.00 60.91 103 GLN A CA 1
ATOM 812 C C . GLN A 1 103 ? 9.367 -18.578 5.169 1.00 60.91 103 GLN A C 1
ATOM 814 O O . GLN A 1 103 ? 8.705 -18.512 4.140 1.00 60.91 103 GLN A O 1
ATOM 819 N N . GLY A 1 104 ? 9.049 -19.443 6.140 1.00 60.94 104 GLY A N 1
ATOM 820 C CA . GLY A 1 104 ? 7.887 -20.348 6.081 1.00 60.94 104 GLY A CA 1
ATOM 821 C C . GLY A 1 104 ? 6.527 -19.705 6.402 1.00 60.94 104 GLY A C 1
ATOM 822 O O . GLY A 1 104 ? 5.496 -20.193 5.950 1.00 60.94 104 GLY A O 1
ATOM 823 N N . SER A 1 105 ? 6.501 -18.600 7.148 1.00 62.53 105 SER A N 1
ATOM 824 C CA . SER A 1 105 ? 5.260 -17.922 7.557 1.00 62.53 105 SER A CA 1
ATOM 825 C C . SER A 1 105 ? 4.885 -16.753 6.643 1.00 62.53 105 SER A C 1
ATOM 827 O O . SER A 1 105 ? 3.713 -16.400 6.562 1.00 62.53 105 SER A O 1
ATOM 829 N N . LEU A 1 106 ? 5.846 -16.181 5.907 1.00 63.09 106 LEU A N 1
ATOM 830 C CA . LEU A 1 106 ? 5.582 -15.132 4.908 1.00 63.09 106 LEU A CA 1
ATOM 831 C C . LEU A 1 106 ? 4.658 -15.636 3.790 1.00 63.09 106 LEU A C 1
ATOM 833 O O . LEU A 1 106 ? 3.716 -14.947 3.403 1.00 63.09 106 LEU A O 1
ATOM 837 N N . GLY A 1 107 ? 4.888 -16.875 3.342 1.00 60.41 107 GLY A N 1
ATOM 838 C CA . GLY A 1 107 ? 4.113 -17.536 2.289 1.00 60.41 107 GLY A CA 1
ATOM 839 C C . GLY A 1 107 ? 2.651 -17.824 2.644 1.00 60.41 107 GLY A C 1
ATOM 840 O O . GLY A 1 107 ? 1.876 -18.168 1.759 1.00 60.41 107 GLY A O 1
ATOM 841 N N . ARG A 1 108 ? 2.257 -17.680 3.919 1.00 70.81 108 ARG A N 1
ATOM 842 C CA . ARG A 1 108 ? 0.875 -17.916 4.376 1.00 70.81 108 ARG A CA 1
ATOM 843 C C . ARG A 1 108 ? -0.072 -16.773 4.012 1.00 70.81 108 ARG A C 1
ATOM 845 O O . ARG A 1 108 ? -1.276 -16.981 3.993 1.00 70.81 108 ARG A O 1
ATOM 852 N N . VAL A 1 109 ? 0.471 -15.583 3.745 1.00 63.25 109 VAL A N 1
ATOM 853 C CA . VAL A 1 109 ? -0.301 -14.397 3.340 1.00 63.25 109 VAL A CA 1
ATOM 854 C C . VAL A 1 109 ? -0.295 -14.260 1.819 1.00 63.25 109 VAL A C 1
ATOM 856 O O . VAL A 1 109 ? -1.340 -14.136 1.193 1.00 63.25 109 VAL A O 1
ATOM 859 N N . GLN A 1 110 ? 0.895 -14.290 1.217 1.00 64.81 110 GLN A N 1
ATOM 860 C CA . GLN A 1 110 ? 1.106 -14.197 -0.226 1.00 64.81 110 GLN A CA 1
ATOM 861 C C . GLN A 1 110 ? 2.450 -14.857 -0.559 1.00 64.81 110 GLN A C 1
ATOM 863 O O . GLN A 1 110 ? 3.331 -14.929 0.299 1.00 64.81 110 GLN A O 1
ATOM 868 N N . THR A 1 111 ? 2.645 -15.312 -1.797 1.00 66.56 111 THR A N 1
ATOM 869 C CA . THR A 1 111 ? 3.939 -15.826 -2.276 1.00 66.56 111 THR A CA 1
ATOM 870 C C . THR A 1 111 ? 4.950 -14.680 -2.389 1.00 66.56 111 THR A C 1
ATOM 872 O O . THR A 1 111 ? 5.136 -14.093 -3.453 1.00 66.56 111 THR A O 1
ATOM 875 N N . PHE A 1 112 ? 5.546 -14.293 -1.262 1.00 68.62 112 PHE A N 1
ATOM 876 C CA . PHE A 1 112 ? 6.635 -13.327 -1.212 1.00 68.62 112 PHE A CA 1
ATOM 877 C C . PHE A 1 112 ? 7.979 -14.043 -1.233 1.00 68.62 112 PHE A C 1
ATOM 879 O O . PHE A 1 112 ? 8.264 -14.866 -0.365 1.00 68.62 112 PHE A O 1
ATOM 886 N N . ASP A 1 113 ? 8.846 -13.640 -2.155 1.00 68.06 113 ASP A N 1
ATOM 887 C CA . ASP A 1 113 ? 10.123 -14.333 -2.350 1.00 68.06 113 ASP A CA 1
ATOM 888 C C . ASP A 1 113 ? 11.231 -13.819 -1.411 1.00 68.06 113 ASP A C 1
ATOM 890 O O . ASP A 1 113 ? 12.221 -14.506 -1.163 1.00 68.06 113 ASP A O 1
ATOM 894 N N . THR A 1 114 ? 11.083 -12.602 -0.860 1.00 79.62 114 THR A N 1
ATOM 895 C CA . THR A 1 114 ? 12.056 -11.988 0.064 1.00 79.62 114 THR A CA 1
ATOM 896 C C . THR A 1 114 ? 11.408 -10.998 1.035 1.00 79.62 114 THR A C 1
ATOM 898 O O . THR A 1 114 ? 10.439 -10.318 0.697 1.00 79.62 114 THR A O 1
ATOM 901 N N . ILE A 1 115 ? 12.012 -10.817 2.215 1.00 81.31 115 ILE A N 1
ATOM 902 C CA . ILE A 1 115 ? 11.596 -9.793 3.191 1.00 81.31 115 ILE A CA 1
ATOM 903 C C . ILE A 1 115 ? 11.695 -8.374 2.601 1.00 81.31 115 ILE A C 1
ATOM 905 O O . ILE A 1 115 ? 10.848 -7.521 2.863 1.00 81.31 115 ILE A O 1
ATOM 909 N N . SER A 1 116 ? 12.699 -8.112 1.760 1.00 82.19 116 SER A N 1
ATOM 910 C CA . SER A 1 116 ? 12.831 -6.824 1.075 1.00 82.19 116 SER A CA 1
ATOM 911 C C . SER A 1 116 ? 11.624 -6.531 0.180 1.00 82.19 116 SER A C 1
ATOM 913 O O . SER A 1 116 ? 11.125 -5.408 0.199 1.00 82.19 116 SER A O 1
ATOM 915 N N . SER A 1 117 ? 11.112 -7.532 -0.549 1.00 82.88 117 SER A N 1
ATOM 916 C CA . SER A 1 117 ? 9.880 -7.389 -1.341 1.00 82.88 117 SER A CA 1
ATOM 917 C C . SER A 1 117 ? 8.675 -7.064 -0.453 1.00 82.88 117 SER A C 1
ATOM 919 O O . SER A 1 117 ? 7.934 -6.113 -0.718 1.00 82.88 117 SER A O 1
ATOM 921 N N . VAL A 1 118 ? 8.527 -7.783 0.663 1.00 86.50 118 VAL A N 1
ATOM 922 C CA . VAL A 1 118 ? 7.449 -7.558 1.639 1.00 86.50 118 VAL A CA 1
ATOM 923 C C . VAL A 1 118 ? 7.469 -6.126 2.173 1.00 86.50 118 VAL A C 1
ATOM 925 O O . VAL A 1 118 ? 6.433 -5.467 2.219 1.00 86.50 118 VAL A O 1
ATOM 928 N N . ALA A 1 119 ? 8.639 -5.616 2.553 1.00 88.62 119 ALA A N 1
ATOM 929 C CA . ALA A 1 119 ? 8.746 -4.284 3.133 1.00 88.62 119 ALA A CA 1
ATOM 930 C C . ALA A 1 119 ? 8.579 -3.157 2.115 1.00 88.62 119 ALA A C 1
ATOM 932 O O . ALA A 1 119 ? 7.913 -2.171 2.422 1.00 88.62 119 ALA A O 1
ATOM 933 N N . VAL A 1 120 ? 9.144 -3.294 0.911 1.00 89.75 120 VAL A N 1
ATOM 934 C CA . VAL A 1 120 ? 8.969 -2.292 -0.152 1.00 89.75 120 VAL A CA 1
ATOM 935 C C . VAL A 1 120 ? 7.501 -2.210 -0.560 1.00 89.75 120 VAL A C 1
ATOM 937 O O . VAL A 1 120 ? 6.941 -1.115 -0.608 1.00 89.75 120 VAL A O 1
ATOM 940 N N . THR A 1 121 ? 6.843 -3.349 -0.791 1.00 90.56 121 THR A N 1
ATOM 941 C CA . THR A 1 121 ? 5.410 -3.367 -1.132 1.00 90.56 121 THR A CA 1
ATOM 942 C C . THR A 1 121 ? 4.543 -2.902 0.037 1.00 90.56 121 THR A C 1
ATOM 944 O O . THR A 1 121 ? 3.597 -2.149 -0.170 1.00 90.56 121 THR A O 1
ATOM 947 N N . GLY A 1 122 ? 4.878 -3.289 1.271 1.00 92.94 122 GLY A N 1
ATOM 948 C CA . GLY A 1 122 ? 4.182 -2.867 2.485 1.00 92.94 122 GLY A CA 1
ATOM 949 C C . GLY A 1 122 ? 4.205 -1.355 2.690 1.00 92.94 122 GLY A C 1
ATOM 950 O O . GLY A 1 122 ? 3.148 -0.738 2.814 1.00 92.94 122 GLY A O 1
ATOM 951 N N . ALA A 1 123 ? 5.391 -0.744 2.649 1.00 94.31 123 ALA A N 1
ATOM 952 C CA . ALA A 1 123 ? 5.546 0.702 2.788 1.00 94.31 123 ALA A CA 1
ATOM 953 C C . ALA A 1 123 ? 4.903 1.461 1.615 1.00 94.31 123 ALA A C 1
ATOM 955 O O . ALA A 1 123 ? 4.237 2.474 1.824 1.00 94.31 123 ALA A O 1
ATOM 956 N N . THR A 1 124 ? 5.046 0.947 0.389 1.00 95.44 124 THR A N 1
ATOM 957 C CA . THR A 1 124 ? 4.421 1.533 -0.808 1.00 95.44 124 THR A CA 1
ATOM 958 C C . THR A 1 124 ? 2.904 1.536 -0.715 1.00 95.44 124 THR A C 1
ATOM 960 O O . THR A 1 124 ? 2.291 2.578 -0.939 1.00 95.44 124 THR A O 1
ATOM 963 N N . HIS A 1 125 ? 2.293 0.419 -0.319 1.00 96.19 125 HIS A N 1
ATOM 964 C CA . HIS A 1 125 ? 0.841 0.343 -0.173 1.00 96.19 125 HIS A CA 1
ATOM 965 C C . HIS A 1 125 ? 0.339 1.171 1.010 1.00 96.19 125 HIS A C 1
ATOM 967 O O . HIS A 1 125 ? -0.678 1.838 0.869 1.00 96.19 125 HIS A O 1
ATOM 973 N N . ALA A 1 126 ? 1.058 1.202 2.138 1.00 97.12 126 ALA A N 1
ATOM 974 C CA . ALA A 1 126 ? 0.680 2.039 3.277 1.00 97.12 126 ALA A CA 1
ATOM 975 C C . ALA A 1 126 ? 0.643 3.523 2.892 1.00 97.12 126 ALA A C 1
ATOM 977 O O . ALA A 1 126 ? -0.342 4.203 3.169 1.00 97.12 126 ALA A O 1
ATOM 978 N N . ARG A 1 127 ? 1.675 4.007 2.187 1.00 96.94 127 ARG A N 1
ATOM 979 C CA . ARG A 1 127 ? 1.696 5.371 1.647 1.00 96.94 127 ARG A CA 1
ATOM 980 C C . ARG A 1 127 ? 0.523 5.610 0.705 1.00 96.94 127 ARG A C 1
ATOM 982 O O . ARG A 1 127 ? -0.181 6.598 0.859 1.00 96.94 127 ARG A O 1
ATOM 989 N N . LEU A 1 128 ? 0.327 4.720 -0.268 1.00 97.00 128 LEU A N 1
ATOM 990 C CA . LEU A 1 128 ? -0.726 4.847 -1.274 1.00 97.00 128 LEU A CA 1
ATOM 991 C C . LEU A 1 128 ? -2.110 4.951 -0.623 1.00 97.00 128 LEU A C 1
ATOM 993 O O . LEU A 1 128 ? -2.843 5.893 -0.906 1.00 97.00 128 LEU A O 1
ATOM 997 N N . ILE A 1 129 ? -2.433 4.020 0.276 1.00 97.44 129 ILE A N 1
ATOM 998 C CA . ILE A 1 129 ? -3.717 3.967 0.981 1.00 97.44 129 ILE A CA 1
ATOM 999 C C . ILE A 1 129 ? -3.938 5.237 1.795 1.00 97.44 129 ILE A C 1
ATOM 1001 O O . ILE A 1 129 ? -4.988 5.856 1.675 1.00 97.44 129 ILE A O 1
ATOM 1005 N N . VAL A 1 130 ? -2.951 5.656 2.591 1.00 97.88 130 VAL A N 1
ATOM 1006 C CA . VAL A 1 130 ? -3.096 6.832 3.457 1.00 97.88 130 VAL A CA 1
ATOM 1007 C C . VAL A 1 130 ? -3.250 8.115 2.639 1.00 97.88 130 VAL A C 1
ATOM 1009 O O . VAL A 1 130 ? -4.106 8.936 2.957 1.00 97.88 130 VAL A O 1
ATOM 1012 N N . GLU A 1 131 ? -2.460 8.298 1.581 1.00 96.94 131 GLU A N 1
ATOM 1013 C CA . GLU A 1 131 ? -2.532 9.503 0.747 1.00 96.94 131 GLU A CA 1
ATOM 1014 C C . GLU A 1 131 ? -3.831 9.565 -0.070 1.00 96.94 131 GLU A C 1
ATOM 1016 O O . GLU A 1 131 ? -4.451 10.627 -0.151 1.00 96.94 131 GLU A O 1
ATOM 1021 N N . ILE A 1 132 ? -4.307 8.431 -0.600 1.00 96.19 132 ILE A N 1
ATOM 1022 C CA . ILE A 1 132 ? -5.630 8.358 -1.233 1.00 96.19 132 ILE A CA 1
ATOM 1023 C C . ILE A 1 132 ? -6.719 8.659 -0.202 1.00 96.19 132 ILE A C 1
ATOM 1025 O O . ILE A 1 132 ? -7.551 9.530 -0.437 1.00 96.19 132 ILE A O 1
ATOM 1029 N N . ALA A 1 133 ? -6.706 8.000 0.957 1.00 97.31 133 ALA A N 1
ATOM 1030 C CA . ALA A 1 133 ? -7.731 8.191 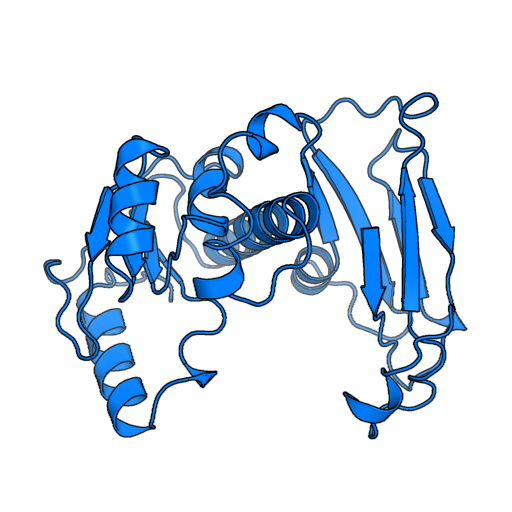1.976 1.00 97.31 133 ALA A CA 1
ATOM 1031 C C . ALA A 1 133 ? -7.810 9.658 2.435 1.00 97.31 133 ALA A C 1
ATOM 1033 O O . ALA A 1 133 ? -8.904 10.214 2.531 1.00 97.31 133 ALA A O 1
ATOM 1034 N N . LYS A 1 134 ? -6.664 10.327 2.646 1.00 96.69 134 LYS A N 1
ATOM 1035 C CA . LYS A 1 134 ? -6.610 11.764 2.982 1.00 96.69 134 LYS A CA 1
ATOM 1036 C C . LYS A 1 134 ? -7.282 12.629 1.913 1.00 96.69 134 LYS A C 1
ATOM 1038 O O . LYS A 1 134 ? -8.019 13.550 2.259 1.00 96.69 134 LYS A O 1
ATOM 1043 N N . LYS A 1 135 ? -7.080 12.318 0.626 1.00 95.06 135 LYS A N 1
ATOM 1044 C CA . LYS A 1 135 ? -7.731 13.023 -0.495 1.00 95.06 135 LYS A CA 1
ATOM 1045 C C . LYS A 1 135 ? -9.260 12.916 -0.449 1.00 95.06 135 LYS A C 1
ATOM 1047 O O . LYS A 1 135 ? -9.939 13.828 -0.912 1.00 95.06 135 LYS A O 1
ATOM 1052 N N . TYR A 1 136 ? -9.790 11.847 0.143 1.00 95.88 136 TYR A N 1
ATOM 1053 C CA . TYR A 1 136 ? -11.226 11.620 0.327 1.00 95.88 136 TYR A CA 1
ATOM 1054 C C . TYR A 1 136 ? -11.742 11.980 1.730 1.00 95.88 136 TYR A C 1
ATOM 1056 O O . TYR A 1 136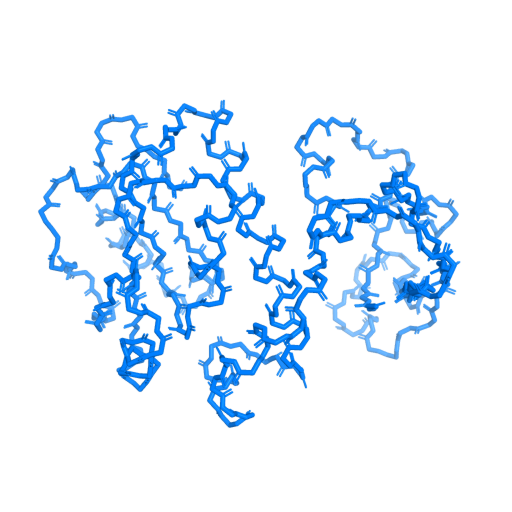 ? -12.895 11.703 2.043 1.00 95.88 136 TYR A O 1
ATOM 1064 N N . GLY A 1 137 ? -10.933 12.649 2.559 1.00 96.44 137 GLY A N 1
ATOM 1065 C CA . GLY A 1 137 ? -11.370 13.198 3.846 1.00 96.44 137 GLY A CA 1
ATOM 1066 C C . GLY A 1 137 ? -11.008 12.367 5.078 1.00 96.44 137 GLY A C 1
ATOM 1067 O O . GLY A 1 137 ? -11.389 12.752 6.184 1.00 96.44 137 GLY A O 1
ATOM 1068 N N . PHE A 1 138 ? -10.237 11.281 4.935 1.00 98.12 138 PHE A N 1
ATOM 1069 C CA . PHE A 1 138 ? -9.678 10.583 6.095 1.00 98.12 138 PHE A CA 1
ATOM 1070 C C . PHE A 1 138 ? -8.783 11.522 6.901 1.00 98.12 138 PHE A C 1
ATOM 1072 O O . PHE A 1 138 ? -7.870 12.166 6.372 1.00 98.12 138 PHE A O 1
ATOM 1079 N N . ARG A 1 139 ? -9.015 11.558 8.210 1.00 97.88 139 ARG A N 1
ATOM 1080 C CA . ARG A 1 139 ? -8.197 12.331 9.132 1.00 97.88 139 ARG A CA 1
ATOM 1081 C C . ARG A 1 139 ? -7.123 11.444 9.764 1.00 97.88 139 ARG A C 1
ATOM 1083 O O . ARG A 1 139 ? -7.436 10.329 10.167 1.00 97.88 139 ARG A O 1
ATOM 1090 N N . PRO A 1 140 ? -5.883 11.935 9.931 1.00 97.00 140 PRO A N 1
ATOM 1091 C CA . PRO A 1 140 ? -4.799 11.196 10.582 1.00 97.00 140 PRO A CA 1
ATOM 1092 C C . PRO A 1 140 ? -5.147 10.554 11.932 1.00 97.00 140 PRO A C 1
ATOM 1094 O O . PRO A 1 140 ? -4.645 9.476 12.243 1.00 97.00 140 PRO A O 1
ATOM 1097 N N . ASP A 1 141 ? -5.999 11.205 12.724 1.00 98.38 141 ASP A N 1
ATOM 1098 C CA . ASP A 1 141 ? -6.452 10.766 14.046 1.00 98.38 141 ASP A CA 1
ATOM 1099 C C . ASP A 1 141 ? -7.593 9.731 14.005 1.00 98.38 141 ASP A C 1
ATOM 1101 O O . ASP A 1 141 ? -7.948 9.184 15.050 1.00 98.38 141 ASP A O 1
ATOM 1105 N N . GLY A 1 142 ? -8.121 9.417 12.818 1.00 98.31 142 GLY A N 1
ATOM 1106 C CA . GLY A 1 142 ? -9.176 8.429 12.609 1.00 98.31 142 GLY A CA 1
ATOM 1107 C C . GLY A 1 142 ? -8.722 6.984 12.833 1.00 98.31 142 GLY A C 1
ATOM 1108 O O . GLY A 1 142 ? -7.550 6.633 12.665 1.00 98.31 142 GLY A O 1
ATOM 1109 N N . ALA A 1 143 ? -9.662 6.126 13.225 1.00 98.69 143 ALA A N 1
ATOM 1110 C CA . ALA A 1 143 ? -9.415 4.708 13.457 1.00 98.69 143 ALA A CA 1
ATOM 1111 C C . ALA A 1 143 ? -9.325 3.930 12.135 1.00 98.69 143 ALA A C 1
ATOM 1113 O O . ALA A 1 143 ? -10.173 4.080 11.256 1.00 98.69 143 ALA A O 1
ATOM 1114 N N . VAL A 1 144 ? -8.320 3.059 12.018 1.00 98.88 144 VAL A N 1
ATOM 1115 C CA . VAL A 1 144 ? -8.011 2.298 10.800 1.00 98.88 144 VAL A CA 1
ATOM 1116 C C . VAL A 1 144 ? -8.121 0.792 11.042 1.00 98.88 144 VAL A C 1
ATOM 1118 O O . VAL A 1 144 ? -7.610 0.303 12.051 1.00 98.88 144 VAL A O 1
ATOM 1121 N N . LEU A 1 145 ? -8.722 0.055 10.105 1.00 98.75 145 LEU A N 1
ATOM 1122 C CA . LEU A 1 145 ? -8.731 -1.410 10.066 1.00 98.75 145 LEU A CA 1
ATOM 1123 C C . LEU A 1 145 ? -8.072 -1.939 8.783 1.00 98.75 145 LEU A C 1
ATOM 1125 O O . LEU A 1 145 ? -8.540 -1.658 7.683 1.00 98.75 145 LEU A O 1
ATOM 1129 N N . ASP A 1 146 ? -7.038 -2.764 8.943 1.00 98.44 146 ASP A N 1
ATOM 1130 C CA . ASP A 1 146 ? -6.484 -3.626 7.891 1.00 98.44 146 ASP A CA 1
ATOM 1131 C C . ASP A 1 146 ? -7.241 -4.976 7.914 1.00 98.44 146 ASP A C 1
ATOM 1133 O O . ASP A 1 146 ? -7.068 -5.787 8.832 1.00 98.44 146 ASP A O 1
ATOM 1137 N N . TRP A 1 147 ? -8.163 -5.180 6.968 1.00 97.44 147 TRP A N 1
ATOM 1138 C CA . TRP A 1 147 ? -8.964 -6.398 6.802 1.00 97.44 147 TRP A CA 1
ATOM 1139 C C . TRP A 1 147 ? -8.220 -7.382 5.894 1.00 97.44 147 TR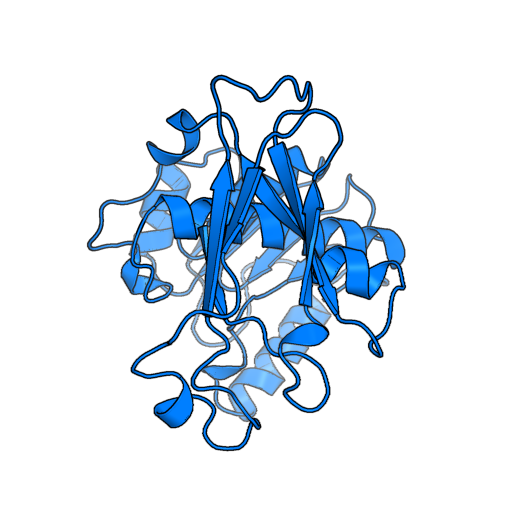P A C 1
ATOM 1141 O O . TRP A 1 147 ? -8.107 -7.159 4.690 1.00 97.44 147 TRP A O 1
ATOM 1151 N N . GLY A 1 148 ? -7.701 -8.464 6.481 1.00 94.50 148 GLY A N 1
ATOM 1152 C CA . GLY A 1 148 ? -6.698 -9.332 5.853 1.00 94.50 148 GLY A CA 1
ATOM 1153 C C . GLY A 1 148 ? -5.262 -8.916 6.183 1.00 94.50 148 GLY A C 1
ATOM 1154 O O . GLY A 1 148 ? -4.401 -8.874 5.304 1.00 94.50 148 GLY A O 1
ATOM 1155 N N . VAL A 1 149 ? -5.001 -8.555 7.443 1.00 95.38 149 VAL A N 1
ATOM 1156 C CA . VAL A 1 149 ? -3.734 -7.929 7.858 1.00 95.38 149 VAL A CA 1
ATOM 1157 C C . VAL A 1 149 ? -2.512 -8.850 7.732 1.00 95.38 149 VAL A C 1
ATOM 1159 O O . VAL A 1 149 ? -1.367 -8.377 7.679 1.00 95.38 149 VAL A O 1
ATOM 1162 N N . GLY A 1 150 ? -2.717 -10.169 7.716 1.00 92.56 150 GLY A N 1
ATOM 1163 C CA . GLY A 1 150 ? -1.663 -11.172 7.754 1.00 92.56 150 GLY A CA 1
ATOM 1164 C C . GLY A 1 150 ? -0.690 -10.933 8.909 1.00 92.56 150 GLY A C 1
ATOM 1165 O O . GLY A 1 150 ? -1.072 -10.692 10.051 1.00 92.56 150 GLY A O 1
ATOM 1166 N N . HIS A 1 151 ? 0.606 -10.935 8.605 1.00 90.38 151 HIS A N 1
ATOM 1167 C CA . HIS A 1 151 ? 1.674 -10.597 9.555 1.00 90.38 151 HIS A CA 1
ATOM 1168 C C . HIS A 1 151 ? 1.943 -9.073 9.651 1.00 90.38 151 HIS A C 1
ATOM 1170 O O . HIS A 1 151 ? 3.065 -8.632 9.931 1.00 90.38 151 HIS A O 1
ATOM 1176 N N . GLY A 1 152 ? 0.951 -8.233 9.337 1.00 93.31 152 GLY A N 1
ATOM 1177 C CA . GLY A 1 152 ? 1.032 -6.775 9.436 1.00 93.31 152 GLY A CA 1
ATOM 1178 C C . GLY A 1 152 ? 1.898 -6.120 8.370 1.00 93.31 152 GLY A C 1
ATOM 1179 O O . GLY A 1 152 ? 2.612 -5.172 8.686 1.00 93.31 152 GLY A O 1
ATOM 1180 N N . ARG A 1 153 ? 1.896 -6.627 7.128 1.00 92.75 153 ARG A N 1
ATOM 1181 C CA . ARG A 1 153 ? 2.744 -6.112 6.030 1.00 92.75 153 ARG A CA 1
ATOM 1182 C C . ARG A 1 153 ? 2.544 -4.616 5.782 1.00 92.75 153 ARG A C 1
ATOM 1184 O O . ARG A 1 153 ? 3.527 -3.904 5.605 1.00 92.75 153 ARG A O 1
ATOM 1191 N N . VAL A 1 154 ? 1.294 -4.158 5.757 1.00 95.38 154 VAL A N 1
ATOM 1192 C CA . VAL A 1 154 ? 0.938 -2.757 5.479 1.00 95.38 154 VAL A CA 1
ATOM 1193 C C . VAL A 1 154 ? 0.715 -1.990 6.774 1.00 95.38 154 VAL A C 1
ATOM 1195 O O . VAL A 1 154 ? 1.362 -0.962 6.978 1.00 95.38 154 VAL A O 1
ATOM 1198 N N . ALA A 1 155 ? -0.111 -2.524 7.683 1.00 96.25 155 ALA A N 1
ATOM 1199 C CA . ALA A 1 155 ? -0.450 -1.877 8.951 1.00 96.25 155 ALA A CA 1
ATOM 1200 C C . ALA A 1 155 ? 0.764 -1.343 9.743 1.00 96.25 155 ALA A C 1
ATOM 1202 O O . ALA A 1 155 ? 0.701 -0.252 10.312 1.00 96.25 155 ALA A O 1
ATOM 1203 N N . ARG A 1 156 ? 1.904 -2.055 9.728 1.00 94.31 156 ARG A N 1
ATOM 1204 C CA . ARG A 1 156 ? 3.137 -1.647 10.432 1.00 94.31 156 ARG A CA 1
ATOM 1205 C C . ARG A 1 156 ? 3.717 -0.301 9.986 1.00 94.31 156 ARG A C 1
ATOM 1207 O O . ARG A 1 156 ? 4.419 0.332 10.767 1.00 94.31 156 ARG A O 1
ATOM 1214 N N . PHE A 1 157 ? 3.433 0.132 8.758 1.00 95.25 157 PHE A N 1
ATOM 1215 C CA . PHE A 1 157 ? 3.968 1.371 8.187 1.00 95.25 157 PHE A CA 1
ATOM 1216 C C . PHE A 1 157 ? 3.003 2.556 8.297 1.00 95.25 157 PHE A C 1
ATOM 1218 O O . PHE A 1 157 ? 3.412 3.688 8.061 1.00 95.25 157 PHE A O 1
ATOM 1225 N N . LEU A 1 158 ? 1.736 2.344 8.673 1.00 97.25 158 LEU A N 1
ATOM 1226 C CA . LEU A 1 158 ? 0.712 3.401 8.674 1.00 97.25 158 LEU A CA 1
ATOM 1227 C C . LEU A 1 158 ? 1.096 4.608 9.545 1.00 97.25 158 LEU A C 1
ATOM 1229 O O . LEU A 1 158 ? 0.872 5.754 9.154 1.00 97.25 158 LEU A O 1
ATOM 1233 N N . ARG A 1 159 ? 1.736 4.362 10.696 1.00 95.56 159 ARG A N 1
ATOM 1234 C CA . ARG A 1 159 ? 2.254 5.421 11.581 1.00 95.56 159 ARG A CA 1
ATOM 1235 C C . ARG A 1 159 ? 3.258 6.330 10.878 1.00 95.56 159 ARG A C 1
ATOM 1237 O O . ARG A 1 159 ? 3.249 7.535 11.097 1.00 95.56 159 ARG A O 1
ATOM 1244 N N . GLU A 1 160 ? 4.099 5.759 10.025 1.00 93.62 160 GLU A N 1
ATOM 1245 C CA . GLU A 1 160 ? 5.147 6.493 9.313 1.00 93.62 160 GLU A CA 1
ATOM 1246 C C . GLU A 1 160 ? 4.581 7.416 8.230 1.00 93.62 160 GLU A C 1
ATOM 1248 O O . GLU A 1 160 ? 5.183 8.434 7.903 1.00 93.62 160 GLU A O 1
ATOM 1253 N N . PHE A 1 161 ? 3.385 7.105 7.724 1.00 95.94 161 PHE A N 1
ATOM 1254 C CA . PHE A 1 161 ? 2.654 7.947 6.773 1.00 95.94 161 PHE A CA 1
ATOM 1255 C C . PHE A 1 161 ? 1.626 8.871 7.448 1.00 95.94 161 PHE A C 1
ATOM 1257 O O . PHE A 1 161 ? 0.794 9.504 6.790 1.00 95.94 161 PHE A O 1
ATOM 1264 N N . GLY A 1 162 ? 1.737 9.013 8.771 1.00 96.00 162 GLY A N 1
ATOM 1265 C CA . GLY A 1 162 ? 1.046 10.031 9.550 1.00 96.00 162 GLY A CA 1
ATOM 1266 C C . GLY A 1 162 ? -0.236 9.566 10.226 1.00 96.00 162 GLY A C 1
ATOM 1267 O O . GLY A 1 162 ? -0.910 10.406 10.801 1.00 96.00 162 GLY A O 1
ATOM 1268 N N . VAL A 1 163 ? -0.588 8.276 10.209 1.00 98.31 163 VAL A N 1
ATOM 1269 C CA . VAL A 1 163 ? -1.737 7.794 10.993 1.00 98.31 163 VAL A CA 1
ATOM 1270 C C . VAL A 1 163 ? -1.422 7.923 12.486 1.00 98.31 163 VAL A C 1
ATOM 1272 O O . VAL A 1 163 ? -0.500 7.289 13.000 1.00 98.31 163 VAL A O 1
ATOM 1275 N N . THR A 1 164 ? -2.198 8.721 13.211 1.00 98.31 164 THR A N 1
ATOM 1276 C CA . THR A 1 164 ? -2.107 8.943 14.663 1.00 98.31 164 THR A CA 1
ATOM 1277 C C . THR A 1 164 ? -3.261 8.293 15.431 1.00 98.31 164 THR A C 1
ATOM 1279 O O . THR A 1 164 ? -3.083 7.968 16.604 1.00 98.31 164 THR A O 1
ATOM 1282 N N . GLY A 1 165 ? -4.367 7.953 14.764 1.00 98.19 165 GLY A N 1
ATOM 1283 C CA . GLY A 1 165 ? -5.502 7.235 15.351 1.00 98.19 165 GLY A CA 1
ATOM 1284 C C . GLY A 1 165 ? -5.227 5.773 15.712 1.00 98.19 165 GLY A C 1
ATOM 1285 O O . GLY A 1 165 ? -4.105 5.277 15.605 1.00 98.19 165 GLY A O 1
ATOM 1286 N N . ARG A 1 166 ? -6.247 5.056 16.185 1.00 98.44 166 ARG A N 1
ATOM 1287 C CA . ARG A 1 166 ? -6.146 3.621 16.511 1.00 98.44 166 ARG A CA 1
ATOM 1288 C C . ARG A 1 166 ? -5.910 2.802 15.235 1.00 98.44 166 ARG A C 1
ATOM 1290 O O . ARG A 1 166 ? -6.549 3.065 14.225 1.00 98.44 166 ARG A O 1
ATOM 1297 N N . ILE A 1 167 ? -5.024 1.805 15.282 1.00 98.81 167 ILE A N 1
ATOM 1298 C CA . ILE A 1 167 ? -4.782 0.887 14.158 1.00 98.81 167 ILE A CA 1
ATOM 1299 C C . ILE A 1 167 ? -5.144 -0.519 14.608 1.00 98.81 167 ILE A C 1
ATOM 1301 O O . ILE A 1 167 ? -4.609 -1.010 15.603 1.00 98.81 167 ILE A O 1
ATOM 1305 N N . CYS A 1 168 ? -6.015 -1.166 13.848 1.00 98.69 168 CYS A N 1
ATOM 1306 C CA . CYS A 1 168 ? -6.405 -2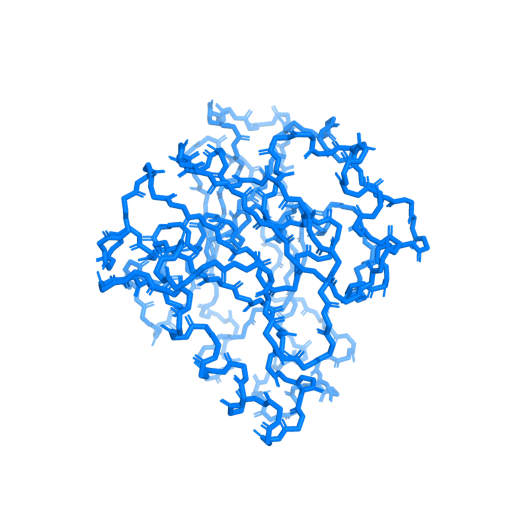.547 14.050 1.00 98.69 168 CYS A CA 1
ATOM 1307 C C . CYS A 1 168 ? -6.101 -3.384 12.813 1.00 98.69 168 CYS A C 1
ATOM 1309 O O . CYS A 1 168 ? -6.100 -2.883 11.690 1.00 98.69 168 CYS A O 1
ATOM 1311 N N . GLY A 1 169 ? -5.873 -4.672 13.028 1.00 98.19 169 GLY A N 1
ATOM 1312 C CA . GLY A 1 169 ? -5.716 -5.647 11.961 1.00 98.19 169 GLY A CA 1
ATOM 1313 C C . GLY A 1 169 ? -6.505 -6.911 12.261 1.00 98.19 169 GLY A C 1
ATOM 1314 O O . GLY A 1 169 ? -6.460 -7.413 13.385 1.00 98.19 169 GLY A O 1
ATOM 1315 N N . VAL A 1 170 ? -7.198 -7.446 11.260 1.00 97.75 170 VAL A N 1
ATOM 1316 C CA . VAL A 1 170 ? -7.899 -8.728 11.373 1.00 97.75 170 VAL A CA 1
ATOM 1317 C C . VAL A 1 170 ? -7.461 -9.690 10.281 1.00 97.75 170 VAL A C 1
ATOM 1319 O O . VAL A 1 170 ? -7.290 -9.287 9.135 1.00 97.75 170 VAL A O 1
ATOM 1322 N N . ASP A 1 171 ? -7.264 -10.956 10.635 1.00 96.12 171 ASP A N 1
ATOM 1323 C CA . ASP A 1 171 ? -6.912 -12.021 9.693 1.00 96.12 171 ASP A CA 1
ATOM 1324 C C . ASP A 1 171 ? -7.512 -13.358 10.140 1.00 96.12 171 ASP A C 1
ATOM 1326 O O . ASP A 1 171 ? -7.709 -13.576 11.338 1.00 96.12 171 ASP A O 1
ATOM 1330 N N . ILE A 1 172 ? -7.799 -14.248 9.188 1.00 93.81 172 ILE A N 1
ATOM 1331 C CA . ILE A 1 172 ? -8.328 -15.589 9.464 1.00 93.81 172 ILE A CA 1
ATOM 1332 C C . ILE A 1 172 ? -7.254 -16.533 10.019 1.00 93.81 172 ILE A C 1
ATOM 1334 O O . ILE A 1 172 ? -7.591 -17.502 10.695 1.00 93.81 172 ILE A O 1
ATOM 1338 N N . ASP A 1 173 ? -5.967 -16.274 9.756 1.00 92.81 173 ASP A N 1
ATOM 1339 C CA . ASP A 1 173 ? -4.871 -17.124 10.216 1.00 92.81 173 ASP A CA 1
ATOM 1340 C C . ASP A 1 173 ? -4.450 -16.763 11.655 1.00 92.81 173 ASP A C 1
ATOM 1342 O O . ASP A 1 173 ? -3.724 -15.782 11.875 1.00 92.81 173 ASP A O 1
ATOM 1346 N N . PRO A 1 174 ? -4.810 -17.581 12.664 1.00 93.06 174 PRO A N 1
ATOM 1347 C CA . PRO A 1 174 ? -4.458 -17.303 14.052 1.00 93.06 174 PRO A CA 1
ATOM 1348 C C . PRO A 1 174 ? -2.944 -17.341 14.298 1.00 93.06 174 PRO A C 1
ATOM 1350 O O . PRO A 1 174 ? -2.473 -16.738 15.260 1.00 93.06 174 PRO A O 1
ATOM 1353 N N . THR A 1 175 ? -2.170 -18.010 13.436 1.00 91.44 175 THR A N 1
ATOM 1354 C CA . THR A 1 175 ? -0.704 -18.073 13.540 1.00 91.44 175 THR A CA 1
ATOM 1355 C C . THR A 1 175 ? -0.088 -16.715 13.222 1.00 91.44 175 THR A C 1
ATOM 1357 O O . THR A 1 175 ? 0.769 -16.234 13.963 1.00 91.44 175 THR A O 1
ATOM 1360 N N . ASN A 1 176 ? -0.562 -16.065 12.153 1.00 90.69 176 ASN A N 1
ATOM 1361 C CA . ASN A 1 176 ? -0.122 -14.720 11.785 1.00 90.69 176 ASN A CA 1
ATOM 1362 C C . ASN A 1 176 ? -0.513 -13.704 12.856 1.00 90.69 176 ASN A C 1
ATOM 1364 O O . ASN A 1 176 ? 0.312 -12.883 13.250 1.00 90.69 176 ASN A O 1
ATOM 1368 N N . ILE A 1 177 ? -1.741 -13.802 13.369 1.00 94.38 177 ILE A N 1
ATOM 1369 C CA . ILE A 1 177 ? -2.231 -12.925 14.434 1.00 94.38 177 ILE A CA 1
ATOM 1370 C C . ILE A 1 177 ? -1.426 -13.097 15.723 1.00 94.38 177 ILE A C 1
ATOM 1372 O O . ILE A 1 177 ? -1.056 -12.098 16.337 1.00 94.38 177 ILE A O 1
ATOM 1376 N N . ALA A 1 178 ? -1.130 -14.331 16.137 1.00 93.50 178 ALA A N 1
ATOM 1377 C CA . ALA A 1 178 ? -0.317 -14.585 17.325 1.00 93.50 178 ALA A CA 1
ATOM 1378 C C . ALA A 1 178 ? 1.077 -13.958 17.190 1.00 93.50 178 ALA A C 1
ATOM 1380 O O . ALA A 1 178 ? 1.494 -13.201 18.066 1.00 93.50 178 ALA A O 1
ATOM 1381 N N . TRP A 1 179 ? 1.746 -14.190 16.056 1.00 92.88 179 TRP A N 1
ATOM 1382 C CA . TRP A 1 179 ? 3.047 -13.588 15.778 1.00 92.88 179 TRP A CA 1
ATOM 1383 C C . TRP A 1 179 ? 2.971 -12.054 15.767 1.00 92.88 179 TRP A C 1
ATOM 1385 O O . TRP A 1 179 ? 3.773 -11.384 16.415 1.00 92.88 179 TRP A O 1
ATOM 1395 N N . ALA A 1 180 ? 1.980 -11.479 15.079 1.00 93.44 180 ALA A N 1
ATOM 1396 C CA . ALA A 1 180 ? 1.842 -10.034 14.941 1.00 93.44 180 ALA A CA 1
ATOM 1397 C C . ALA A 1 180 ? 1.591 -9.338 16.287 1.00 93.44 180 ALA A C 1
ATOM 1399 O O . ALA A 1 180 ? 2.174 -8.285 16.537 1.00 93.44 180 ALA A O 1
ATOM 1400 N N . ARG A 1 181 ? 0.802 -9.942 17.186 1.00 94.44 181 ARG A N 1
ATOM 1401 C CA . ARG A 1 181 ? 0.588 -9.422 18.551 1.00 94.44 181 ARG A CA 1
ATOM 1402 C C . ARG A 1 181 ? 1.881 -9.321 19.351 1.00 94.44 181 ARG A C 1
ATOM 1404 O O . ARG A 1 181 ? 2.083 -8.335 20.051 1.00 94.44 181 ARG A O 1
ATOM 1411 N N . GLU A 1 182 ? 2.743 -10.325 19.243 1.00 93.81 182 GLU A N 1
ATOM 1412 C CA . GLU A 1 182 ? 4.020 -10.366 19.959 1.00 93.81 182 GLU A CA 1
ATOM 1413 C C . GLU A 1 182 ? 5.027 -9.344 19.402 1.00 93.81 182 GLU A C 1
ATOM 1415 O O . GLU A 1 182 ? 5.773 -8.724 20.157 1.00 93.81 182 GLU A O 1
ATOM 1420 N N . HIS A 1 183 ? 5.014 -9.117 18.087 1.00 92.69 183 HIS A N 1
ATOM 1421 C CA . HIS A 1 183 ? 6.078 -8.385 17.394 1.00 92.69 183 HIS A CA 1
ATOM 1422 C C . HIS A 1 183 ? 5.707 -6.950 16.989 1.00 92.69 183 HIS A C 1
ATOM 1424 O O . HIS A 1 183 ? 6.594 -6.145 16.690 1.00 92.69 183 HIS A O 1
ATOM 1430 N N . LEU A 1 184 ? 4.416 -6.603 16.965 1.00 93.31 184 LEU A N 1
ATOM 1431 C CA . LEU A 1 184 ? 3.896 -5.303 16.526 1.00 93.31 184 LEU A CA 1
ATOM 1432 C C . LEU A 1 184 ? 2.938 -4.695 17.578 1.00 93.31 184 LEU A C 1
ATOM 1434 O O . LEU A 1 184 ? 1.778 -4.424 17.271 1.00 93.31 184 LEU A O 1
ATOM 1438 N N . PRO A 1 185 ? 3.406 -4.387 18.804 1.00 91.56 185 PRO A N 1
ATOM 1439 C CA . PRO A 1 185 ? 2.550 -4.029 19.949 1.00 91.56 185 PRO A CA 1
ATOM 1440 C C . PRO A 1 185 ? 1.795 -2.692 19.820 1.00 91.56 185 PRO A C 1
ATOM 1442 O O . PRO A 1 185 ? 1.045 -2.313 20.711 1.00 91.56 185 PRO A O 1
ATOM 1445 N N . LYS A 1 186 ? 2.009 -1.937 18.735 1.00 93.62 186 LYS A N 1
ATOM 1446 C CA . LYS A 1 186 ? 1.334 -0.654 18.462 1.00 93.62 186 LYS A CA 1
ATOM 1447 C C . LYS A 1 186 ? 0.070 -0.807 17.601 1.00 93.62 186 LYS A C 1
ATOM 1449 O O . LYS A 1 186 ? -0.470 0.206 17.150 1.00 93.62 186 LYS A O 1
ATOM 1454 N N . ILE A 1 187 ? -0.335 -2.044 17.315 1.00 97.38 187 ILE A N 1
ATOM 1455 C CA . ILE A 1 187 ? -1.478 -2.400 16.474 1.00 97.38 187 ILE A CA 1
ATOM 1456 C C . ILE A 1 187 ? -2.309 -3.449 17.216 1.00 97.38 187 ILE A C 1
ATOM 1458 O O . ILE A 1 187 ? -1.769 -4.439 17.709 1.00 97.38 187 ILE A O 1
ATOM 1462 N N . ASP A 1 188 ? -3.625 -3.250 17.257 1.00 97.81 188 ASP A N 1
ATOM 1463 C CA . ASP A 1 188 ? -4.547 -4.200 17.875 1.00 97.81 188 ASP A CA 1
ATOM 1464 C C . ASP A 1 188 ? -4.930 -5.286 16.865 1.00 97.81 188 ASP A C 1
ATOM 1466 O O . ASP A 1 188 ? -5.648 -5.035 15.896 1.00 97.81 188 ASP A O 1
ATOM 1470 N N . PHE A 1 189 ? -4.465 -6.512 17.088 1.00 97.94 189 PHE A N 1
ATOM 1471 C CA . PHE A 1 189 ? -4.740 -7.632 16.189 1.00 97.94 189 PHE A CA 1
ATOM 1472 C C . PHE A 1 189 ? -5.868 -8.525 16.696 1.00 97.94 189 PHE A C 1
ATOM 1474 O O . PHE A 1 189 ? -5.915 -8.868 17.883 1.00 97.94 189 PHE A O 1
ATOM 1481 N N . VAL A 1 190 ? -6.723 -8.983 15.785 1.00 97.12 190 VAL A N 1
ATOM 1482 C CA . VAL A 1 190 ? -7.835 -9.905 16.045 1.00 97.12 190 VAL A CA 1
ATOM 1483 C C . VAL A 1 190 ? -7.776 -11.077 15.066 1.00 97.12 190 VAL A C 1
ATOM 1485 O O . VAL A 1 190 ? -7.591 -10.883 13.871 1.00 97.12 190 VAL A O 1
ATOM 1488 N N . ALA A 1 191 ? -7.949 -12.301 15.569 1.00 96.81 191 ALA A N 1
ATOM 1489 C CA . ALA A 1 191 ? -8.218 -13.449 14.708 1.00 96.81 191 ALA A CA 1
ATOM 1490 C C . ALA A 1 191 ? -9.695 -13.404 14.313 1.00 96.81 191 ALA A C 1
ATOM 1492 O O . ALA A 1 191 ? -10.567 -13.427 15.184 1.00 96.81 191 ALA A O 1
ATOM 1493 N N . GLY A 1 192 ? -9.949 -13.249 13.019 1.00 93.12 192 GLY A N 1
ATOM 1494 C CA . GLY A 1 192 ? -11.278 -13.077 12.455 1.00 93.12 192 GLY A CA 1
ATOM 1495 C C . GLY A 1 192 ? -11.891 -14.391 11.967 1.00 93.12 192 GLY A C 1
ATOM 1496 O O . GLY A 1 192 ? -11.174 -15.349 11.674 1.00 93.12 192 GLY A O 1
ATOM 1497 N N . PRO A 1 193 ? -13.223 -14.448 11.863 1.00 94.12 193 PRO A N 1
ATOM 1498 C CA . PRO A 1 193 ? -13.930 -15.561 11.240 1.00 94.12 193 PRO A CA 1
ATOM 1499 C C . PRO A 1 193 ? -13.847 -15.519 9.703 1.00 94.12 193 PRO A C 1
ATOM 1501 O O . PRO A 1 193 ? -13.507 -14.497 9.112 1.00 94.12 193 PRO A O 1
ATOM 1504 N N . LEU A 1 194 ? -14.229 -16.622 9.045 1.00 92.38 194 LEU A N 1
ATOM 1505 C CA . LEU A 1 194 ? -14.439 -16.663 7.586 1.00 92.38 194 LEU A CA 1
ATOM 1506 C C . LEU A 1 194 ? -15.627 -15.790 7.146 1.00 92.38 194 LEU A C 1
ATOM 1508 O O . LEU A 1 194 ? -15.590 -15.168 6.086 1.00 92.38 194 LEU A O 1
ATOM 1512 N N . MET A 1 195 ? -16.674 -15.758 7.972 1.00 96.00 195 MET A N 1
ATOM 1513 C CA . MET A 1 195 ? -17.902 -14.995 7.758 1.00 96.00 195 MET A CA 1
ATOM 1514 C C . MET A 1 195 ? -18.056 -13.937 8.850 1.00 96.00 195 MET A C 1
ATOM 1516 O O . MET A 1 195 ? -17.755 -14.250 10.000 1.00 96.00 195 MET A O 1
ATOM 1520 N N . PRO A 1 196 ? -18.568 -12.733 8.543 1.00 96.56 196 PRO A N 1
ATOM 1521 C CA . PRO A 1 196 ? -18.876 -11.727 9.560 1.00 96.56 196 PRO A CA 1
ATOM 1522 C C . PRO A 1 196 ? -19.885 -12.251 10.609 1.00 96.56 196 PRO A C 1
ATOM 1524 O O . PRO A 1 196 ? -20.606 -13.216 10.336 1.00 96.56 196 PRO A O 1
ATOM 1527 N N . PRO A 1 197 ? -19.983 -11.622 11.797 1.00 97.56 197 PRO A N 1
ATOM 1528 C CA . PRO A 1 197 ? -19.440 -10.305 12.141 1.00 97.56 197 PRO A CA 1
ATOM 1529 C C . PRO A 1 197 ? -18.032 -10.331 12.748 1.00 97.56 197 PRO A C 1
ATOM 1531 O O . PRO A 1 197 ? -17.585 -11.315 13.337 1.00 97.56 197 PRO A O 1
ATOM 1534 N N . LEU A 1 198 ? -17.353 -9.191 12.653 1.00 97.56 198 LEU A N 1
ATOM 1535 C CA . LEU A 1 198 ? -16.175 -8.865 13.444 1.00 97.56 198 LEU A CA 1
ATOM 1536 C C . LEU A 1 198 ? -16.581 -8.393 14.847 1.00 97.56 198 LEU A C 1
ATOM 1538 O O . LEU A 1 198 ? -17.663 -7.826 15.022 1.00 97.56 198 LEU A O 1
ATOM 1542 N N . PRO A 1 199 ? -15.705 -8.543 15.859 1.00 96.69 199 PRO A N 1
ATOM 1543 C CA . PRO A 1 199 ? -15.981 -8.118 17.231 1.00 96.69 199 PRO A CA 1
ATOM 1544 C C . PRO A 1 199 ? -15.800 -6.599 17.411 1.00 96.69 199 PRO A C 1
ATOM 1546 O O . PRO A 1 199 ? -15.165 -6.143 18.361 1.00 96.69 199 PRO A O 1
ATOM 1549 N N . TYR A 1 200 ? -16.338 -5.809 16.482 1.00 98.19 200 TYR A N 1
ATOM 1550 C CA . TYR A 1 200 ? -16.315 -4.352 16.516 1.00 98.19 200 TYR A CA 1
ATOM 1551 C C . TYR A 1 200 ? -17.744 -3.799 16.543 1.00 98.19 200 TYR A C 1
ATOM 1553 O O . TYR A 1 200 ? -18.600 -4.289 15.795 1.00 98.19 200 TYR A O 1
ATOM 1561 N N . PRO A 1 201 ? -18.023 -2.782 17.375 1.00 98.25 201 PRO A N 1
ATOM 1562 C CA . PRO A 1 201 ? -19.280 -2.043 17.316 1.00 98.25 201 PRO A CA 1
ATOM 1563 C C . PRO A 1 201 ? -19.530 -1.412 15.941 1.00 98.25 201 PRO A C 1
ATOM 1565 O O . PRO A 1 201 ? -18.609 -1.247 15.135 1.00 98.25 201 PRO A O 1
ATOM 1568 N N . ASP A 1 202 ? -20.773 -1.023 15.689 1.00 98.69 202 ASP A N 1
ATOM 1569 C CA . ASP A 1 202 ? -21.122 -0.191 14.535 1.00 98.69 202 ASP A CA 1
ATOM 1570 C C . ASP A 1 202 ? -20.310 1.114 14.562 1.00 98.69 202 ASP A C 1
ATOM 1572 O O . ASP A 1 202 ? -20.004 1.628 15.641 1.00 98.69 202 ASP A O 1
ATOM 1576 N N . ALA A 1 203 ? -19.969 1.657 13.389 1.00 98.62 203 ALA A N 1
ATOM 1577 C CA . ALA A 1 203 ? -19.260 2.935 13.264 1.00 98.62 203 ALA A CA 1
ATOM 1578 C C . ALA A 1 203 ? -17.962 3.036 14.104 1.00 98.62 203 ALA A C 1
ATOM 1580 O O . ALA A 1 203 ? -17.714 4.026 14.789 1.00 98.62 203 ALA A O 1
ATOM 1581 N N . SER A 1 204 ? -17.123 2.000 14.052 1.00 98.62 204 SER A N 1
ATOM 1582 C CA . SER A 1 204 ? -15.861 1.905 14.801 1.00 98.62 204 SER A CA 1
ATOM 1583 C C . SER A 1 204 ? -14.625 2.430 14.062 1.00 98.62 204 SER A C 1
ATOM 1585 O O . SER A 1 204 ? -13.593 2.644 14.708 1.00 98.62 204 SER A O 1
ATOM 1587 N N . PHE A 1 205 ? -14.680 2.559 12.732 1.00 98.81 205 PHE A N 1
ATOM 1588 C CA . PHE A 1 205 ? -13.519 2.881 11.896 1.00 98.81 205 PHE A CA 1
ATOM 1589 C C . PHE A 1 205 ? -13.816 3.979 10.879 1.00 98.81 205 PHE A C 1
ATOM 1591 O O . PHE A 1 205 ? -14.871 3.989 10.256 1.00 98.81 205 PHE A O 1
ATOM 1598 N N . ASP A 1 206 ? -12.840 4.856 10.677 1.00 98.81 206 ASP A N 1
ATOM 1599 C CA . ASP A 1 206 ? -12.872 5.930 9.681 1.00 98.81 206 ASP A CA 1
ATOM 1600 C C . ASP A 1 206 ? -12.229 5.499 8.355 1.00 98.81 206 ASP A C 1
ATOM 1602 O O . ASP A 1 206 ? -12.521 6.063 7.301 1.00 98.81 206 ASP A O 1
ATOM 1606 N N . LEU A 1 207 ? -11.358 4.486 8.405 1.00 98.81 207 LEU A N 1
ATOM 1607 C CA . LEU A 1 207 ? -10.757 3.846 7.241 1.00 98.81 207 LEU A CA 1
ATOM 1608 C C . LEU A 1 207 ? -10.721 2.330 7.442 1.00 98.81 207 LEU A C 1
ATOM 1610 O O . LEU A 1 207 ? -10.122 1.835 8.394 1.00 98.81 207 LEU A O 1
ATOM 1614 N N . VAL A 1 208 ? -11.311 1.587 6.520 1.00 98.62 208 VAL A N 1
ATOM 1615 C CA . VAL A 1 208 ? -11.128 0.140 6.386 1.00 98.62 208 VAL A CA 1
ATOM 1616 C C . VAL A 1 208 ? -10.418 -0.089 5.058 1.00 98.62 208 VAL A C 1
ATOM 1618 O O . VAL A 1 208 ? -10.697 0.595 4.089 1.00 98.62 208 VAL A O 1
ATOM 1621 N N . PHE A 1 209 ? -9.472 -1.013 4.978 1.00 98.19 209 PHE A N 1
ATOM 1622 C CA . PHE A 1 209 ? -8.926 -1.425 3.687 1.00 98.19 209 PHE A CA 1
ATOM 1623 C C . PHE A 1 209 ? -8.600 -2.910 3.714 1.00 98.19 209 PHE A C 1
ATOM 1625 O O . PHE A 1 209 ? -8.305 -3.465 4.767 1.00 98.19 209 PHE A O 1
ATOM 1632 N N . GLY A 1 210 ? -8.621 -3.550 2.549 1.00 95.38 210 GLY A N 1
ATOM 1633 C CA . GLY A 1 210 ? -8.163 -4.925 2.383 1.00 95.38 210 GLY A CA 1
ATOM 1634 C C . GLY A 1 210 ? -7.472 -5.088 1.038 1.00 95.38 210 GLY A C 1
ATOM 1635 O O . GLY A 1 210 ? -7.973 -4.632 0.011 1.00 95.38 210 GLY A O 1
ATOM 1636 N N . ILE A 1 211 ? -6.302 -5.723 1.026 1.00 92.62 211 ILE A N 1
ATOM 1637 C CA . ILE A 1 211 ? -5.510 -5.906 -0.196 1.00 92.62 211 ILE A CA 1
ATOM 1638 C C . ILE A 1 211 ? -5.591 -7.362 -0.618 1.00 92.62 211 ILE A C 1
ATOM 1640 O O . ILE A 1 211 ? -5.152 -8.237 0.118 1.00 92.62 211 ILE A O 1
ATOM 1644 N N . SER A 1 212 ? -6.089 -7.602 -1.835 1.00 86.06 212 SER A N 1
ATOM 1645 C CA . SER A 1 212 ? -6.237 -8.951 -2.396 1.00 86.06 212 SER A CA 1
ATOM 1646 C C . SER A 1 212 ? -7.090 -9.875 -1.517 1.00 86.06 212 SER A C 1
ATOM 1648 O O . SER A 1 212 ? -6.770 -11.043 -1.376 1.00 86.06 212 SER A O 1
ATOM 1650 N N . MET A 1 213 ? -8.169 -9.357 -0.917 1.00 86.50 213 MET A N 1
ATOM 1651 C CA . MET A 1 213 ? -9.089 -10.153 -0.091 1.00 86.50 213 MET A CA 1
ATOM 1652 C C . MET A 1 213 ? -10.282 -10.678 -0.889 1.00 86.50 213 MET A C 1
ATOM 1654 O O . MET A 1 213 ? -10.505 -11.884 -0.969 1.00 86.50 213 MET A O 1
ATOM 1658 N N . MET A 1 214 ? -11.029 -9.775 -1.534 1.00 89.62 214 MET A N 1
ATOM 1659 C CA . MET A 1 214 ? -12.276 -10.119 -2.233 1.00 89.62 214 MET A CA 1
ATOM 1660 C C . MET A 1 214 ? -12.082 -11.184 -3.322 1.00 89.62 214 MET A C 1
ATOM 1662 O O . MET A 1 214 ? -12.965 -12.006 -3.545 1.00 89.62 214 MET A O 1
ATOM 1666 N N . THR A 1 215 ? -10.907 -11.226 -3.953 1.00 85.94 215 THR A N 1
ATOM 1667 C CA . THR A 1 215 ? -10.544 -12.181 -5.014 1.00 85.94 215 THR A CA 1
ATOM 1668 C C . THR A 1 215 ? -10.582 -13.650 -4.585 1.00 85.94 215 THR A C 1
ATOM 1670 O O . THR A 1 215 ? -10.655 -14.518 -5.449 1.00 85.94 215 THR A O 1
ATOM 1673 N N . HIS A 1 216 ? -10.544 -13.940 -3.280 1.00 84.38 216 HIS A N 1
ATOM 1674 C CA . HIS A 1 216 ? -10.575 -15.307 -2.742 1.00 84.38 216 HIS A CA 1
ATOM 1675 C C . HIS A 1 216 ? -11.967 -15.762 -2.293 1.00 84.38 216 HIS A C 1
ATOM 1677 O O . HIS A 1 216 ? -12.139 -16.919 -1.912 1.00 84.38 216 HIS A O 1
ATOM 1683 N N . LEU A 1 217 ? -12.952 -14.864 -2.292 1.00 91.25 217 LEU A N 1
ATOM 1684 C CA . LEU A 1 217 ? -14.249 -15.099 -1.670 1.00 91.25 217 LEU A CA 1
ATOM 1685 C C . LEU A 1 217 ? -15.313 -15.396 -2.725 1.00 91.25 217 LEU A C 1
ATOM 1687 O O . LEU A 1 217 ? -15.351 -14.766 -3.783 1.00 91.25 217 LEU A O 1
ATOM 1691 N N . ALA A 1 218 ? -16.212 -16.328 -2.411 1.00 94.75 218 ALA A N 1
ATOM 1692 C CA . ALA A 1 218 ? -17.435 -16.516 -3.182 1.00 94.75 218 ALA A CA 1
ATOM 1693 C C . ALA A 1 218 ? -18.333 -15.270 -3.073 1.00 94.75 218 ALA A C 1
ATOM 1695 O O . ALA A 1 218 ? -18.221 -14.491 -2.126 1.00 94.75 218 ALA A O 1
ATOM 1696 N N . ARG A 1 219 ? -19.215 -15.063 -4.057 1.00 95.75 219 ARG A N 1
ATOM 1697 C CA . ARG A 1 219 ? -20.043 -13.847 -4.166 1.00 95.75 219 ARG A CA 1
ATOM 1698 C C . ARG A 1 219 ? -20.864 -13.569 -2.905 1.00 95.75 219 ARG A C 1
ATOM 1700 O O . ARG A 1 219 ? -20.862 -12.450 -2.418 1.00 95.75 219 ARG A O 1
ATOM 1707 N N . ASP A 1 220 ? -21.535 -14.585 -2.383 1.00 96.25 220 ASP A N 1
ATOM 1708 C CA . ASP A 1 220 ? -22.343 -14.505 -1.165 1.00 96.25 220 ASP A CA 1
ATOM 1709 C C . ASP A 1 220 ? -21.512 -14.090 0.059 1.00 96.25 220 ASP A C 1
ATOM 1711 O O . ASP A 1 220 ? -21.955 -13.292 0.885 1.00 96.25 220 ASP A O 1
ATOM 1715 N N . VAL A 1 221 ? -20.270 -14.571 0.136 1.00 96.19 221 VAL A N 1
ATOM 1716 C CA . VAL A 1 221 ? -19.312 -14.183 1.175 1.00 96.19 221 VAL A CA 1
ATOM 1717 C C . VAL A 1 221 ? -18.848 -12.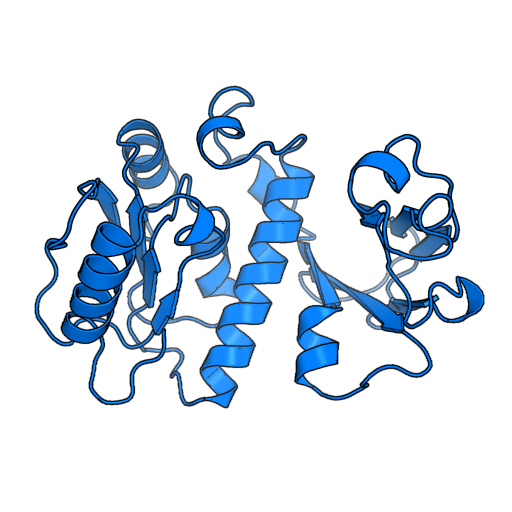734 0.988 1.00 96.19 221 VAL A C 1
ATOM 1719 O O . VAL A 1 221 ? -18.788 -11.990 1.965 1.00 96.19 221 VAL A O 1
ATOM 1722 N N . GLN A 1 222 ? -18.571 -12.298 -0.248 1.00 96.81 222 GLN A N 1
ATOM 1723 C CA . GLN A 1 222 ? -18.245 -10.894 -0.550 1.00 96.81 222 GLN A CA 1
ATOM 1724 C C . GLN A 1 222 ? -19.384 -9.958 -0.129 1.00 96.81 222 GLN A C 1
ATOM 1726 O O . GLN A 1 222 ? -19.134 -8.970 0.556 1.00 96.81 222 GLN A O 1
ATOM 1731 N N . ASP A 1 223 ? -20.629 -10.291 -0.480 1.00 97.75 223 ASP A N 1
ATOM 1732 C CA . ASP A 1 223 ? -21.809 -9.488 -0.148 1.00 97.75 223 ASP A CA 1
ATOM 1733 C C . ASP A 1 223 ? -21.985 -9.353 1.375 1.00 97.75 223 ASP A C 1
ATOM 1735 O O . ASP A 1 223 ? -22.227 -8.254 1.885 1.00 97.75 223 ASP A O 1
ATOM 1739 N N . ALA A 1 224 ? -21.790 -10.447 2.122 1.00 98.12 224 ALA A N 1
ATOM 1740 C CA . ALA A 1 224 ? -21.818 -10.426 3.583 1.00 98.12 224 ALA A CA 1
ATOM 1741 C C . ALA A 1 224 ? -20.730 -9.505 4.166 1.00 98.12 224 ALA A C 1
ATOM 1743 O O . ALA A 1 224 ? -21.011 -8.692 5.051 1.00 98.12 224 ALA A O 1
ATOM 1744 N N . TRP A 1 225 ? -19.500 -9.586 3.651 1.00 97.94 225 TRP A N 1
ATOM 1745 C CA . TRP A 1 225 ? -18.396 -8.733 4.094 1.00 97.94 225 TRP A CA 1
ATOM 1746 C C . TRP A 1 225 ? -18.586 -7.262 3.728 1.00 97.94 225 TRP A C 1
ATOM 1748 O O . TRP A 1 225 ? -18.265 -6.405 4.544 1.00 97.94 225 TRP A O 1
ATOM 1758 N N . LEU A 1 226 ? -19.153 -6.942 2.564 1.00 98.00 226 LEU A N 1
ATOM 1759 C CA . LEU A 1 226 ? -19.507 -5.563 2.211 1.00 98.00 226 LEU A CA 1
ATOM 1760 C C . LEU A 1 226 ? -20.540 -4.983 3.188 1.00 98.00 226 LEU A C 1
ATOM 1762 O O . LEU A 1 226 ? -20.422 -3.824 3.593 1.00 98.00 226 LEU A O 1
ATOM 1766 N N . GLY A 1 227 ? -21.519 -5.790 3.611 1.00 98.44 227 GLY A N 1
ATOM 1767 C CA . GLY A 1 227 ? -22.468 -5.417 4.663 1.00 98.44 227 GLY A CA 1
ATOM 1768 C C . GLY A 1 227 ? -21.783 -5.137 6.003 1.00 98.44 227 GLY A C 1
ATOM 1769 O O . GLY A 1 227 ? -22.073 -4.129 6.646 1.00 98.44 227 GLY A O 1
ATOM 1770 N N . GLU A 1 228 ? -20.833 -5.985 6.395 1.00 98.56 228 GLU A N 1
ATOM 1771 C CA . GLU A 1 228 ? -20.070 -5.824 7.634 1.00 98.56 228 GLU A CA 1
ATOM 1772 C C . GLU A 1 228 ? -19.135 -4.611 7.607 1.00 98.56 228 GLU A C 1
ATOM 1774 O O . GLU A 1 228 ? -19.126 -3.826 8.553 1.00 98.56 228 GLU A O 1
ATOM 1779 N N . ILE A 1 229 ? -18.386 -4.416 6.518 1.00 98.38 229 ILE A N 1
ATOM 1780 C CA . ILE A 1 229 ? -17.513 -3.251 6.327 1.00 98.38 229 ILE A CA 1
ATOM 1781 C C . ILE A 1 229 ? -18.348 -1.972 6.421 1.00 98.38 229 ILE A C 1
ATOM 1783 O O . ILE A 1 229 ? -17.983 -1.042 7.137 1.00 98.38 229 ILE A O 1
ATOM 1787 N N . LYS A 1 230 ? -19.521 -1.947 5.777 1.00 98.56 230 LYS A N 1
ATOM 1788 C CA . LYS A 1 230 ? -20.458 -0.827 5.894 1.00 98.56 230 LYS A CA 1
ATOM 1789 C C . LYS A 1 230 ? -20.937 -0.610 7.333 1.00 98.56 230 LYS A C 1
ATOM 1791 O O . LYS A 1 230 ? -21.074 0.538 7.739 1.00 98.56 230 LYS A O 1
ATOM 1796 N N . ARG A 1 231 ? -21.211 -1.676 8.094 1.00 98.69 231 ARG A N 1
ATOM 1797 C CA . ARG A 1 231 ? -21.661 -1.589 9.495 1.00 98.69 231 ARG A CA 1
ATOM 1798 C C . ARG A 1 231 ? -20.593 -0.970 10.399 1.00 98.69 231 ARG A C 1
ATOM 1800 O O . ARG A 1 231 ? -20.908 -0.121 11.230 1.00 98.69 231 ARG A O 1
ATOM 1807 N N . ILE A 1 232 ? -19.338 -1.391 10.252 1.00 98.75 232 ILE A N 1
ATOM 1808 C CA . ILE A 1 232 ? -18.235 -0.943 11.117 1.00 98.75 232 ILE A CA 1
ATOM 1809 C C . ILE A 1 232 ? -17.635 0.403 10.695 1.00 98.75 232 ILE A C 1
ATOM 1811 O O . ILE A 1 232 ? -16.896 0.992 11.483 1.00 98.75 232 ILE A O 1
ATOM 1815 N N . LEU A 1 233 ? -17.930 0.896 9.491 1.00 98.75 233 LEU A N 1
ATOM 1816 C CA . LEU A 1 233 ? -17.522 2.228 9.052 1.00 98.75 233 LEU A CA 1
ATOM 1817 C C . LEU A 1 233 ? -18.347 3.327 9.724 1.00 98.75 233 LEU A C 1
ATOM 1819 O O . LEU A 1 233 ? -19.569 3.230 9.852 1.00 98.75 233 LEU A O 1
ATOM 1823 N N . THR A 1 234 ? -17.678 4.404 10.132 1.00 98.69 234 THR A N 1
ATOM 1824 C CA . THR A 1 234 ? -18.335 5.642 10.557 1.00 98.69 234 THR A CA 1
ATOM 1825 C C . THR A 1 234 ? -19.081 6.284 9.381 1.00 98.69 234 THR A C 1
ATOM 1827 O O . THR A 1 234 ? -18.739 6.054 8.216 1.00 98.69 234 THR A O 1
ATOM 1830 N N . PRO A 1 235 ? -20.112 7.114 9.627 1.00 97.69 235 PRO A N 1
ATOM 1831 C CA . PRO A 1 235 ? -20.685 7.943 8.572 1.00 97.69 235 PRO A CA 1
ATOM 1832 C C . PRO A 1 235 ? -19.605 8.818 7.915 1.00 97.69 235 PRO A C 1
ATOM 1834 O O . PRO A 1 235 ? -18.989 9.646 8.580 1.00 97.69 235 PRO A O 1
ATOM 1837 N N . GLY A 1 236 ? -19.386 8.636 6.610 1.00 96.12 236 GLY A N 1
ATOM 1838 C CA . GLY A 1 236 ? -18.315 9.314 5.865 1.00 96.12 236 GLY A CA 1
ATOM 1839 C C . GLY A 1 236 ? -16.952 8.611 5.911 1.00 96.12 236 GLY A C 1
ATOM 1840 O O . GLY A 1 236 ? -16.010 9.107 5.299 1.00 96.12 236 GLY A O 1
ATOM 1841 N N . GLY A 1 237 ? -16.848 7.466 6.592 1.00 97.88 237 GLY A N 1
ATOM 1842 C CA . GLY A 1 237 ? -15.669 6.609 6.560 1.00 97.88 237 GLY A CA 1
ATOM 1843 C C . GLY A 1 237 ? -15.433 5.985 5.179 1.00 97.88 237 GLY A C 1
ATOM 1844 O O . GLY A 1 237 ? -16.345 5.877 4.355 1.00 97.88 237 GLY A O 1
ATOM 1845 N N . ILE A 1 238 ? -14.188 5.581 4.930 1.00 98.06 238 ILE A N 1
ATOM 1846 C CA . ILE A 1 238 ? -13.706 5.111 3.623 1.00 98.06 238 ILE A CA 1
ATOM 1847 C C . ILE A 1 238 ? -13.391 3.610 3.692 1.00 98.06 238 ILE A C 1
ATOM 1849 O O . ILE A 1 238 ? -12.764 3.166 4.653 1.00 98.06 238 ILE A O 1
ATOM 1853 N N . ALA A 1 239 ? -13.796 2.850 2.668 1.00 95.62 239 ALA A N 1
ATOM 1854 C CA . ALA A 1 239 ? -13.405 1.454 2.437 1.00 95.62 239 ALA A CA 1
ATOM 1855 C C . ALA A 1 239 ? -12.790 1.253 1.050 1.00 95.62 239 ALA A C 1
ATOM 1857 O O . ALA A 1 239 ? -13.238 1.961 0.118 1.00 95.62 239 ALA A O 1
#

pLDDT: mean 91.85, std 8.71, range [60.41, 98.88]

Foldseek 3Di:
DKDFDQAVQRDFVQKDKDWDPQWDKDKDFQDADPCQCVVCVPGPVSRRGMMDMDTDPVRGPDDDQWIKMFMGGPPDDPDPLNRLVRIWTQGPDCVVLVLFDPPVQVPVLPPDPGSSSLQRVQLSVLLSQVVVQVVLPDDLQWEEEAESCQLNSNQLNNVVNRRPHAAEYEHCDVVSQVSNVVRPVSYHYDNDDLFDDDPAAFQQGQEYDYDCDLVVDDPVRNVRVVVNVNRNHHVSGYD